Protein AF-A0A353J9D6-F1 (afdb_monomer_lite)

Sequence (244 aa):
MKTKKFKTIFINFIYIFGLVITGCSEDPGIVPIYDDKGRLQVQMDSEKCKTYQLEELIKRFKKRGFVNFRISYLQDVYLGIFVKENEIDSISINGETSFKNNSFVDEKSVVFISIHSKKGGYEYITNSVNGYLPIMYQPHELDGKDKIEAGNCLKQLGFVNISYYPIQDCWNDGSSNFNKTDSFQVNYTPDFREYSFFQIDSVIRINYHTVKGEYCTNGLNHEYIKNNNDNSFTCSTCGKTLYI

Secondary structure (DSSP, 8-state):
---------------------------TT----B-TT-PEE--S-HHHHTTS-HHHHHHHHHHTT--EEEEEEEE---TTSSPPTT-EEEEEETTBSS--TT-EE-TTPEEEEEEEESS-EEEEE---BTTEEE--S-TTTTTTSBHHHHHHHHHHHT---EEEEEEEEESSTTSTTTTBEEEEEETTBS---TT-EEETT--EEEEEEEETTTTTTSSS---EEEPTTSSEEEETTT-PEEE-

Foldseek 3Di:
DDDDDDDDDPDPPPPPPPPPPPPPDPPPDQAWDADPVRFTFQQAWLVVLQVDQPVVSVVNRVRRQAQKEKEWEDQDDDPPDPFDFRGWPFKDWQPHGGDHGRDTHHSLIYIYTYGYHNDGDMDIGWDDDVQKFFQQDQFCNQFFPQQVVSVVVLVVSQADAEDEAEDAPDPACPRSQANTWHTKDWLPHRDDDGRDMDGSDTHIYTYGYHHVLCPVVSPDDFDWDQDPPAQWTATPPRRDIDHD

Radius of gyration: 24.64 Å; chains: 1; bounding box: 85×50×64 Å

pLDDT: mean 83.48, std 18.28, range [30.17, 97.44]

Structure (mmCIF, N/CA/C/O backbone):
data_AF-A0A353J9D6-F1
#
_entry.id   AF-A0A353J9D6-F1
#
loop_
_atom_site.group_PDB
_atom_site.id
_atom_site.type_symbol
_atom_site.label_atom_id
_atom_site.label_alt_id
_atom_site.label_comp_id
_atom_site.label_asym_id
_atom_site.label_entity_id
_atom_site.label_seq_id
_atom_site.pdbx_PDB_ins_code
_atom_site.Cartn_x
_atom_site.Cartn_y
_atom_site.Cartn_z
_atom_site.occupancy
_atom_site.B_iso_or_equiv
_atom_site.auth_seq_id
_atom_site.auth_comp_id
_atom_site.auth_asym_id
_atom_site.auth_atom_id
_atom_site.pdbx_PDB_model_num
ATOM 1 N N . MET A 1 1 ? 60.249 0.436 14.104 1.00 44.69 1 MET A N 1
ATOM 2 C CA . MET A 1 1 ? 58.811 0.619 13.801 1.00 44.69 1 MET A CA 1
ATOM 3 C C . MET A 1 1 ? 57.997 -0.394 14.595 1.00 44.69 1 MET A C 1
ATOM 5 O O . MET A 1 1 ? 58.063 -1.576 14.295 1.00 44.69 1 MET A O 1
ATOM 9 N N . LYS A 1 2 ? 57.304 0.040 15.656 1.00 35.94 2 LYS A N 1
ATOM 10 C CA . LYS A 1 2 ? 56.411 -0.811 16.463 1.00 35.94 2 LYS A CA 1
ATOM 11 C C . LYS A 1 2 ? 54.995 -0.696 15.897 1.00 35.94 2 LYS A C 1
ATOM 13 O O . LYS A 1 2 ? 54.380 0.359 16.018 1.00 35.94 2 LYS A O 1
ATOM 18 N N . THR A 1 3 ? 54.485 -1.754 15.280 1.00 38.06 3 THR A N 1
ATOM 19 C CA . THR A 1 3 ? 53.091 -1.838 14.832 1.00 38.06 3 THR A CA 1
ATOM 20 C C . THR A 1 3 ? 52.189 -2.068 16.047 1.00 38.06 3 THR A C 1
ATOM 22 O O . THR A 1 3 ? 52.191 -3.131 16.666 1.00 38.06 3 THR A O 1
ATOM 25 N N . LYS A 1 4 ? 51.435 -1.035 16.442 1.00 37.38 4 LYS A N 1
ATOM 26 C CA . LYS A 1 4 ? 50.376 -1.163 17.449 1.00 37.38 4 LYS A CA 1
ATOM 27 C C . LYS A 1 4 ? 49.223 -1.954 16.827 1.00 37.38 4 LYS A C 1
ATOM 29 O O . LYS A 1 4 ? 48.560 -1.468 15.917 1.00 37.38 4 LYS A O 1
ATOM 34 N N . LYS A 1 5 ? 48.987 -3.173 17.318 1.00 38.72 5 LYS A N 1
ATOM 35 C CA . LYS A 1 5 ? 47.766 -3.937 17.033 1.00 38.72 5 LYS A CA 1
ATOM 36 C C . LYS A 1 5 ? 46.587 -3.226 17.707 1.00 38.72 5 LYS A C 1
ATOM 38 O O . LYS A 1 5 ? 46.510 -3.210 18.933 1.00 38.72 5 LYS A O 1
ATOM 43 N N . PHE A 1 6 ? 45.691 -2.636 16.920 1.00 35.97 6 PHE A N 1
ATOM 44 C CA . PHE A 1 6 ? 44.390 -2.183 17.408 1.00 35.97 6 PHE A CA 1
ATOM 45 C C . PHE A 1 6 ? 43.543 -3.421 17.729 1.00 35.97 6 PHE A C 1
ATOM 47 O O . PHE A 1 6 ? 43.171 -4.178 16.837 1.00 35.97 6 PHE A O 1
ATOM 54 N N . LYS A 1 7 ? 43.283 -3.661 19.017 1.00 35.44 7 LYS A N 1
ATOM 55 C CA . LYS A 1 7 ? 42.225 -4.575 19.453 1.00 35.44 7 LYS A CA 1
ATOM 56 C C . LYS A 1 7 ? 40.914 -3.796 19.407 1.00 35.44 7 LYS A C 1
ATOM 58 O O . LYS A 1 7 ? 40.697 -2.925 20.243 1.00 35.44 7 LYS A O 1
ATOM 63 N N . THR A 1 8 ? 40.064 -4.096 18.434 1.00 37.19 8 THR A N 1
ATOM 64 C CA . THR A 1 8 ? 38.676 -3.626 18.410 1.00 37.19 8 THR A CA 1
ATOM 65 C C . THR A 1 8 ? 37.927 -4.304 19.555 1.00 37.19 8 THR A C 1
ATOM 67 O O . THR A 1 8 ? 37.715 -5.514 19.536 1.00 37.19 8 THR A O 1
ATOM 70 N N . ILE A 1 9 ? 37.584 -3.536 20.588 1.00 39.03 9 ILE A N 1
ATOM 71 C CA . ILE A 1 9 ? 36.689 -3.967 21.663 1.00 39.03 9 ILE A CA 1
ATOM 72 C C . ILE A 1 9 ? 35.265 -3.799 21.128 1.00 39.03 9 ILE A C 1
ATOM 74 O O . ILE A 1 9 ? 34.814 -2.677 20.916 1.00 39.03 9 ILE A O 1
ATOM 78 N N . PHE A 1 10 ? 34.570 -4.910 20.884 1.00 30.95 10 PHE A N 1
ATOM 79 C CA . PHE A 1 10 ? 33.124 -4.904 20.668 1.00 30.95 10 PHE A CA 1
ATOM 80 C C . PHE A 1 10 ? 32.449 -4.548 21.998 1.00 30.95 10 PHE A C 1
ATOM 82 O O . PHE A 1 10 ? 32.373 -5.375 22.906 1.00 30.95 10 PHE A O 1
ATOM 89 N N . ILE A 1 11 ? 31.990 -3.305 22.135 1.00 35.97 11 ILE A N 1
ATOM 90 C CA . ILE A 1 11 ? 31.095 -2.911 23.224 1.00 35.97 11 ILE A CA 1
ATOM 91 C C . ILE A 1 11 ? 29.698 -3.385 22.822 1.00 35.97 11 ILE A C 1
ATOM 93 O O . ILE A 1 11 ? 29.050 -2.783 21.970 1.00 35.97 11 ILE A O 1
ATOM 97 N N . ASN A 1 12 ? 29.256 -4.497 23.412 1.00 30.17 12 ASN A N 1
ATOM 98 C CA . ASN A 1 12 ? 27.855 -4.903 23.386 1.00 30.17 12 ASN A CA 1
ATOM 99 C C . ASN A 1 12 ? 27.032 -3.817 24.091 1.00 30.17 12 ASN A C 1
ATOM 101 O O . ASN A 1 12 ? 27.037 -3.729 25.319 1.00 30.17 12 ASN A O 1
ATOM 105 N N . PHE A 1 13 ? 26.334 -2.985 23.320 1.00 32.72 13 PHE A N 1
ATOM 106 C CA . PHE A 1 13 ? 25.268 -2.142 23.848 1.00 32.72 13 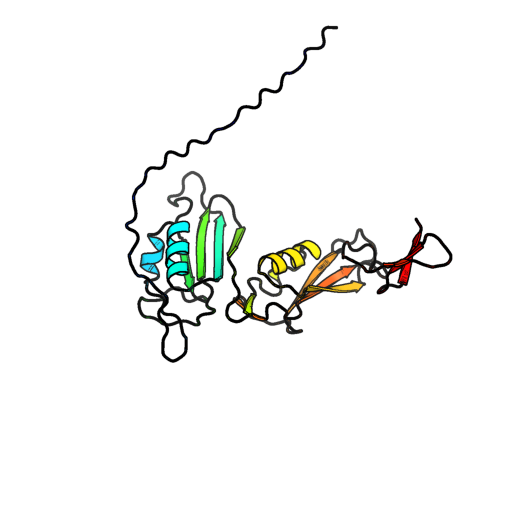PHE A CA 1
ATOM 107 C C . PHE A 1 13 ? 24.079 -3.044 24.187 1.00 32.72 13 PHE A C 1
ATOM 109 O O . PHE A 1 13 ? 23.206 -3.301 23.362 1.00 32.72 13 PHE A O 1
ATOM 116 N N . ILE A 1 14 ? 24.063 -3.551 25.418 1.00 35.75 14 ILE A N 1
ATOM 117 C CA . ILE A 1 14 ? 22.851 -4.091 26.026 1.00 35.75 14 ILE A CA 1
ATOM 118 C C . ILE A 1 14 ? 21.970 -2.878 26.338 1.00 35.75 14 ILE A C 1
ATOM 120 O O . ILE A 1 14 ? 22.145 -2.215 27.360 1.00 35.75 14 ILE A O 1
ATOM 124 N N . TYR A 1 15 ? 21.044 -2.558 25.436 1.00 33.47 15 TYR A N 1
ATOM 125 C CA . TYR A 1 15 ? 19.931 -1.671 25.758 1.00 33.47 15 TYR A CA 1
ATOM 126 C C . TYR A 1 15 ? 18.998 -2.422 26.709 1.00 33.47 15 TYR A C 1
ATOM 128 O O . TYR A 1 15 ? 18.112 -3.164 26.292 1.00 33.47 15 TYR A O 1
ATOM 136 N N . ILE A 1 16 ? 19.220 -2.245 28.011 1.00 37.81 16 ILE A N 1
ATOM 137 C CA . ILE A 1 16 ? 18.225 -2.568 29.031 1.00 37.81 16 ILE A CA 1
ATOM 138 C C . ILE A 1 16 ? 17.155 -1.481 28.924 1.00 37.81 16 ILE A C 1
ATOM 140 O O . ILE A 1 16 ? 17.257 -0.428 29.551 1.00 37.81 16 ILE A O 1
ATOM 144 N N . PHE A 1 17 ? 16.147 -1.709 28.083 1.00 37.41 17 PHE A N 1
ATOM 145 C CA . PHE A 1 17 ? 14.917 -0.936 28.169 1.00 37.41 17 PHE A CA 1
ATOM 146 C C . PHE A 1 17 ? 14.220 -1.371 29.458 1.00 37.41 17 PHE A C 1
ATOM 148 O O . PHE A 1 17 ? 13.725 -2.492 29.572 1.00 37.41 17 PHE A O 1
ATOM 155 N N . GLY A 1 18 ? 14.268 -0.496 30.462 1.00 33.50 18 GLY A N 1
ATOM 156 C CA . GLY A 1 18 ? 13.496 -0.636 31.685 1.00 33.50 18 GLY A CA 1
ATOM 157 C C . GLY A 1 18 ? 12.017 -0.676 31.330 1.00 33.50 18 GLY A C 1
ATOM 158 O O . GLY A 1 18 ? 11.411 0.347 31.026 1.00 33.50 18 GLY A O 1
ATOM 159 N N . LEU A 1 19 ? 11.458 -1.881 31.345 1.00 36.16 19 LEU A N 1
ATOM 160 C CA . LEU A 1 19 ? 10.034 -2.147 31.229 1.00 36.16 19 LEU A CA 1
ATOM 161 C C . LEU A 1 19 ? 9.366 -1.626 32.507 1.00 36.16 19 LEU A C 1
ATOM 163 O O . LEU A 1 19 ? 9.288 -2.322 33.517 1.00 36.16 19 LEU A O 1
ATOM 167 N N . VAL A 1 20 ? 8.896 -0.378 32.480 1.00 37.62 20 VAL A N 1
ATOM 168 C CA . VAL A 1 20 ? 7.827 0.040 33.388 1.00 37.62 20 VAL A CA 1
ATOM 169 C C . VAL A 1 20 ? 6.567 -0.619 32.851 1.00 37.62 20 VAL A C 1
ATOM 171 O O . VAL A 1 20 ? 5.967 -0.176 31.876 1.00 37.62 20 VAL A O 1
ATOM 174 N N . ILE A 1 21 ? 6.229 -1.754 33.453 1.00 43.97 21 ILE A N 1
ATOM 175 C CA . ILE A 1 21 ? 5.034 -2.528 33.150 1.00 43.97 21 ILE A CA 1
ATOM 176 C C . ILE A 1 21 ? 3.843 -1.762 33.735 1.00 43.97 21 ILE A C 1
ATOM 178 O O . ILE A 1 21 ? 3.420 -2.016 34.860 1.00 43.97 21 ILE A O 1
ATOM 182 N N . THR A 1 22 ? 3.282 -0.804 32.999 1.00 43.50 22 THR A N 1
ATOM 183 C CA . THR A 1 22 ? 1.876 -0.448 33.207 1.00 43.50 22 THR A CA 1
ATOM 184 C C . THR A 1 22 ? 1.061 -1.510 32.489 1.00 43.50 22 THR A C 1
ATOM 186 O O . THR A 1 22 ? 0.811 -1.442 31.288 1.00 43.50 22 THR A O 1
ATOM 189 N N . GLY A 1 23 ? 0.715 -2.563 33.232 1.00 36.97 23 GLY A N 1
ATOM 190 C CA . GLY A 1 23 ? -0.196 -3.597 32.767 1.00 36.97 23 GLY A CA 1
ATOM 191 C C . GLY A 1 23 ? -1.519 -2.966 32.346 1.00 36.97 23 GLY A C 1
ATOM 192 O O . GLY A 1 23 ? -2.374 -2.692 33.184 1.00 36.97 23 GLY A O 1
ATOM 193 N N . CYS A 1 24 ? -1.693 -2.740 31.045 1.00 42.59 24 CYS A N 1
ATOM 194 C CA . CYS A 1 24 ? -3.015 -2.578 30.471 1.00 42.59 24 CYS A CA 1
ATOM 195 C C . CYS A 1 24 ? -3.694 -3.935 30.610 1.00 42.59 24 CYS A C 1
ATOM 197 O O . CYS A 1 24 ? -3.251 -4.909 29.996 1.00 42.59 24 CYS A O 1
ATOM 199 N N . SER A 1 25 ? -4.720 -4.003 31.462 1.00 42.78 25 SER A N 1
ATOM 200 C CA . SER A 1 25 ? -5.596 -5.164 31.584 1.00 42.78 25 SER A CA 1
ATOM 201 C C . SER A 1 25 ? -5.922 -5.674 30.186 1.00 42.78 25 SER A C 1
ATOM 203 O O . SER A 1 25 ? -6.440 -4.917 29.356 1.00 42.78 25 SER A O 1
ATOM 205 N N . GLU A 1 26 ? -5.583 -6.927 29.893 1.00 48.81 26 GLU A N 1
ATOM 206 C CA . GLU A 1 26 ? -6.056 -7.539 28.665 1.00 48.81 26 GLU A CA 1
ATOM 207 C C . GLU A 1 26 ? -7.578 -7.570 28.745 1.00 48.81 26 GLU A C 1
ATOM 209 O O . GLU A 1 26 ? -8.131 -8.306 29.552 1.00 48.81 26 GLU A O 1
ATOM 214 N N . ASP A 1 27 ? -8.231 -6.714 27.955 1.00 54.69 27 ASP A N 1
ATOM 215 C CA . ASP A 1 27 ? -9.684 -6.694 27.790 1.00 54.69 27 ASP A CA 1
ATOM 216 C C . ASP A 1 27 ? -10.116 -8.118 27.388 1.00 54.69 27 ASP A C 1
ATOM 218 O O . ASP A 1 27 ? -9.788 -8.554 26.269 1.00 54.69 27 ASP A O 1
ATOM 222 N N . PRO A 1 28 ? -10.752 -8.894 28.284 1.00 48.28 28 PRO A N 1
ATOM 223 C CA . PRO A 1 28 ? -11.135 -10.258 27.974 1.00 48.28 28 PRO A CA 1
ATOM 224 C C . PRO A 1 28 ? -12.290 -10.215 26.967 1.00 48.28 28 PRO A C 1
ATOM 226 O O . PRO A 1 28 ? -13.292 -9.546 27.197 1.00 48.28 28 PRO A O 1
ATOM 229 N N . GLY A 1 29 ? -12.169 -10.946 25.857 1.00 61.47 29 GLY A N 1
ATOM 230 C CA . GLY A 1 29 ? -13.323 -11.293 25.016 1.00 61.47 29 GLY A CA 1
ATOM 231 C C . GLY A 1 29 ? -13.675 -10.354 23.859 1.00 61.47 29 GLY A C 1
ATOM 232 O O . GLY A 1 29 ? -14.734 -10.533 23.265 1.00 61.47 29 GLY A O 1
ATOM 233 N N . ILE A 1 30 ? -12.822 -9.394 23.486 1.00 78.75 30 ILE A N 1
ATOM 234 C CA . ILE A 1 30 ? -13.065 -8.612 22.261 1.00 78.75 30 ILE A CA 1
ATOM 235 C C . ILE A 1 30 ? -12.796 -9.487 21.037 1.00 78.75 30 ILE A C 1
ATOM 237 O O . ILE A 1 30 ? -11.652 -9.873 20.788 1.00 78.75 30 ILE A O 1
ATOM 241 N N . VAL A 1 31 ? -13.859 -9.761 20.285 1.00 87.69 31 VAL A N 1
ATOM 242 C CA . VAL A 1 31 ? -13.854 -10.505 19.023 1.00 87.69 31 VAL A CA 1
ATOM 243 C C . VAL A 1 31 ? -14.407 -9.631 17.891 1.00 87.69 31 VAL A C 1
ATOM 245 O O . VAL A 1 31 ? -15.100 -8.643 18.157 1.00 87.69 31 VAL A O 1
ATOM 248 N N . PRO A 1 32 ? -14.121 -9.959 16.621 1.00 94.44 32 PRO A N 1
ATOM 249 C CA . PRO A 1 32 ? -14.789 -9.328 15.489 1.00 94.44 32 PRO A CA 1
ATOM 250 C C . PRO A 1 32 ? -16.311 -9.523 15.572 1.00 94.44 32 PRO A C 1
ATOM 252 O O . PRO A 1 32 ? -16.786 -10.622 15.861 1.00 94.44 32 PRO A O 1
ATOM 255 N N . ILE A 1 33 ? -17.070 -8.457 15.317 1.00 95.06 33 ILE A N 1
ATOM 256 C CA . ILE A 1 33 ? -18.536 -8.480 15.246 1.00 95.06 33 ILE A CA 1
ATOM 257 C C . ILE A 1 33 ? -18.923 -8.057 13.835 1.00 95.06 33 ILE A C 1
ATOM 259 O O . ILE A 1 33 ? -18.459 -7.019 13.360 1.00 95.06 33 ILE A O 1
ATOM 263 N N . TYR A 1 34 ? -19.776 -8.853 13.196 1.00 95.88 34 TYR A N 1
ATOM 264 C CA . TYR A 1 34 ? -20.257 -8.617 11.840 1.00 95.88 34 TYR A CA 1
ATOM 265 C C . TYR A 1 34 ? -21.768 -8.404 11.832 1.00 95.88 34 TYR A C 1
ATOM 267 O O . TYR A 1 34 ? -22.479 -8.992 12.649 1.00 95.88 34 TYR A O 1
ATOM 275 N N . ASP A 1 35 ? -22.256 -7.570 10.916 1.00 96.12 35 ASP A N 1
ATOM 276 C CA . ASP A 1 35 ? -23.687 -7.509 10.618 1.00 96.12 35 ASP A CA 1
ATOM 277 C C . ASP A 1 35 ? -24.121 -8.604 9.626 1.00 96.12 35 ASP A C 1
ATOM 279 O O . ASP A 1 35 ? -23.325 -9.426 9.166 1.00 96.12 35 ASP A O 1
ATOM 283 N N . ASP A 1 36 ? -25.408 -8.606 9.283 1.00 96.31 36 ASP A N 1
ATOM 284 C CA . ASP A 1 36 ? -26.026 -9.523 8.320 1.00 96.31 36 ASP A CA 1
ATOM 285 C C . ASP A 1 36 ? -25.456 -9.408 6.894 1.00 96.31 36 ASP A C 1
ATOM 287 O O . ASP A 1 36 ? -25.645 -10.308 6.077 1.00 96.31 36 ASP A O 1
ATOM 291 N N . LYS A 1 37 ? -24.735 -8.322 6.595 1.00 95.56 37 LYS A N 1
ATOM 292 C CA . LYS A 1 37 ? -24.080 -8.055 5.309 1.00 95.56 37 LYS A CA 1
ATOM 293 C C . LYS A 1 37 ? -22.582 -8.362 5.337 1.00 95.56 37 LYS A C 1
ATOM 295 O O . LYS A 1 37 ? -21.900 -8.073 4.357 1.00 95.56 37 LYS A O 1
ATOM 300 N N . GLY A 1 38 ? -22.064 -8.913 6.437 1.00 94.19 38 GLY A N 1
ATOM 301 C CA . GLY A 1 38 ? -20.638 -9.196 6.604 1.00 94.19 38 GLY A CA 1
ATOM 302 C C . GLY A 1 38 ? -19.778 -7.947 6.814 1.00 94.19 38 GLY A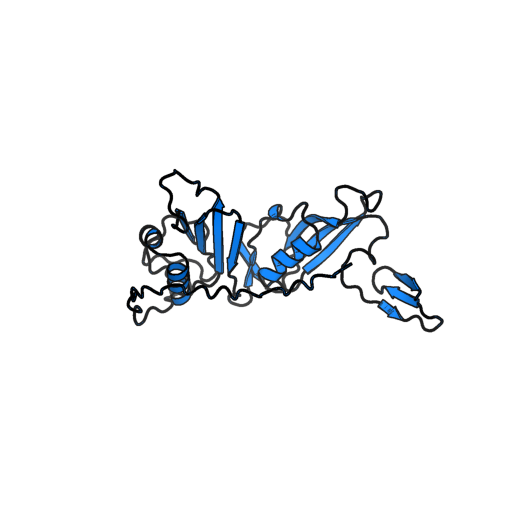 C 1
ATOM 303 O O . GLY A 1 38 ? -18.561 -8.010 6.670 1.00 94.19 38 GLY A O 1
ATOM 304 N N . ARG A 1 39 ? -20.375 -6.798 7.155 1.00 95.50 39 ARG A N 1
ATOM 305 C CA . ARG A 1 39 ? -19.627 -5.582 7.495 1.00 95.50 39 ARG A CA 1
ATOM 306 C C . ARG A 1 39 ? -19.104 -5.678 8.916 1.00 95.50 39 ARG A C 1
ATOM 308 O O . ARG A 1 39 ? -19.807 -6.143 9.809 1.00 95.50 39 ARG A O 1
ATOM 315 N N . LEU A 1 40 ? -17.891 -5.191 9.130 1.00 95.88 40 LEU A N 1
ATOM 316 C CA . LEU A 1 40 ? -17.200 -5.251 10.404 1.00 95.88 40 LEU A CA 1
ATOM 317 C C . LEU A 1 40 ? -17.569 -4.066 11.302 1.00 95.88 40 LEU A C 1
ATOM 319 O O . LEU A 1 40 ? -17.562 -2.912 10.874 1.00 95.88 40 LEU A O 1
ATOM 323 N N . GLN A 1 41 ? -17.863 -4.343 12.569 1.00 95.94 41 GLN A N 1
ATOM 324 C CA . GLN A 1 41 ? -18.144 -3.314 13.562 1.00 95.94 41 GLN A CA 1
ATOM 325 C C . GLN A 1 41 ? -16.848 -2.687 14.103 1.00 95.94 41 GLN A C 1
ATOM 327 O O . GLN A 1 41 ? -15.955 -3.393 14.573 1.00 95.94 41 GLN A O 1
ATOM 332 N N . VAL A 1 42 ? -16.766 -1.352 14.126 1.00 93.31 42 VAL A N 1
ATOM 333 C CA . VAL A 1 42 ? -15.545 -0.621 14.528 1.00 93.31 42 VAL A CA 1
ATOM 334 C C . VAL A 1 42 ? -15.224 -0.757 16.028 1.00 93.31 42 VAL A C 1
ATOM 336 O O . VAL A 1 42 ? -14.060 -0.763 16.423 1.00 93.31 42 VAL A O 1
ATOM 339 N N . GLN A 1 43 ? -16.241 -0.927 16.883 1.00 93.50 43 GLN A N 1
ATOM 340 C CA . GLN A 1 43 ? -16.105 -1.193 18.330 1.00 93.50 43 GLN A CA 1
ATOM 341 C C . GLN A 1 43 ? -15.206 -0.196 19.110 1.00 93.50 43 GLN A C 1
ATOM 343 O O . GLN A 1 43 ? -14.621 -0.549 20.144 1.00 93.50 43 GLN A O 1
ATOM 348 N N . MET A 1 44 ? -15.038 1.030 18.597 1.00 92.62 44 MET A N 1
ATOM 349 C CA . MET A 1 44 ? -14.386 2.167 19.255 1.00 92.62 44 MET A CA 1
ATOM 350 C C . MET A 1 44 ? -14.718 3.481 18.534 1.00 92.62 44 MET A C 1
ATOM 352 O O . MET A 1 44 ? -15.053 3.477 17.353 1.00 92.62 44 MET A O 1
ATOM 356 N N . ASP A 1 45 ? -14.613 4.600 19.247 1.00 94.69 45 ASP A N 1
ATOM 357 C CA . ASP A 1 45 ? -14.736 5.943 18.672 1.00 94.69 45 ASP A CA 1
ATOM 358 C C . ASP A 1 45 ? -13.368 6.475 18.226 1.00 94.69 45 ASP A C 1
ATOM 360 O O . ASP A 1 45 ? -12.359 6.232 18.900 1.00 94.69 45 ASP A O 1
ATOM 364 N N . SER A 1 46 ? -13.333 7.256 17.142 1.00 95.75 46 SER A N 1
ATOM 365 C CA . SER A 1 46 ? -12.088 7.835 16.616 1.00 95.75 46 SER A CA 1
ATOM 366 C C . SER A 1 46 ? -11.348 8.710 17.635 1.00 95.75 46 SER A C 1
ATOM 368 O O . SER A 1 46 ? -10.132 8.604 17.771 1.00 95.75 46 SER A O 1
ATOM 370 N N . GLU A 1 47 ? -12.061 9.488 18.453 1.00 94.25 47 GLU A N 1
ATOM 371 C CA . GLU A 1 47 ? -11.442 10.313 19.505 1.00 94.25 47 GLU A CA 1
ATOM 372 C C . GLU A 1 47 ? -10.773 9.483 20.608 1.00 94.25 47 GLU A C 1
ATOM 374 O O . GLU A 1 47 ? -9.722 9.857 21.124 1.00 94.25 47 GLU A O 1
ATOM 379 N N . LYS A 1 48 ? -11.322 8.306 20.939 1.00 93.50 48 LYS A N 1
ATOM 380 C CA . LYS A 1 48 ? -10.695 7.405 21.917 1.00 93.50 48 LYS A CA 1
ATOM 381 C C . LYS A 1 48 ? -9.383 6.833 21.380 1.00 93.50 48 LYS A C 1
ATOM 383 O O . LYS A 1 48 ? -8.459 6.601 22.158 1.00 93.50 48 LYS A O 1
ATOM 388 N N . CYS A 1 49 ? -9.283 6.639 20.064 1.00 94.25 49 CYS A N 1
ATOM 389 C CA . CYS A 1 49 ? -8.096 6.086 19.415 1.00 94.25 49 CYS A CA 1
ATOM 390 C C . CYS A 1 49 ? -6.843 6.929 19.678 1.00 94.25 49 CYS A C 1
ATOM 392 O O . CYS A 1 49 ? -5.776 6.368 19.905 1.00 94.25 49 CYS A O 1
ATOM 394 N N . LYS A 1 50 ? -6.995 8.260 19.722 1.00 92.50 50 LYS A N 1
ATOM 395 C CA . LYS A 1 50 ? -5.897 9.215 19.944 1.00 92.50 50 LYS A CA 1
ATOM 396 C C . LYS A 1 50 ? -5.249 9.108 21.328 1.00 92.50 50 LYS A C 1
ATOM 398 O O . LYS A 1 50 ? -4.137 9.574 21.529 1.00 92.50 50 LYS A O 1
ATOM 403 N N . THR A 1 51 ? -5.929 8.482 22.289 1.00 92.62 51 THR A N 1
ATOM 404 C CA . THR A 1 51 ? -5.401 8.290 23.651 1.00 92.62 51 THR A CA 1
ATOM 405 C C . THR A 1 51 ? -4.468 7.085 23.787 1.00 92.62 51 THR A C 1
ATOM 407 O O . THR A 1 51 ? -3.822 6.930 24.823 1.00 92.62 51 THR A O 1
ATOM 410 N N . TYR A 1 52 ? -4.406 6.220 22.770 1.00 92.44 52 TYR A N 1
ATOM 411 C CA . TYR A 1 52 ? -3.602 5.002 22.792 1.00 92.44 52 TYR A CA 1
ATOM 412 C C . TYR A 1 52 ? -2.219 5.216 22.185 1.00 92.44 52 TYR A C 1
ATOM 414 O O . TYR A 1 52 ? -2.022 6.052 21.308 1.00 92.44 52 TYR A O 1
ATOM 422 N N . GLN A 1 53 ? -1.274 4.378 22.604 1.00 93.19 53 GLN A N 1
ATOM 423 C CA . GLN A 1 53 ? -0.013 4.203 21.887 1.00 93.19 53 GLN A CA 1
ATOM 424 C C . GLN A 1 53 ? -0.245 3.396 20.604 1.00 93.19 53 GLN A C 1
ATOM 426 O O . GLN A 1 53 ? -1.108 2.514 20.578 1.00 93.19 53 GLN A O 1
ATOM 431 N N . LEU A 1 54 ? 0.551 3.649 19.561 1.00 94.50 54 LEU A N 1
ATOM 432 C CA . LEU A 1 54 ? 0.389 3.020 18.242 1.00 94.50 54 LEU A CA 1
ATOM 433 C C . LEU A 1 54 ? 0.298 1.488 18.307 1.00 94.50 54 LEU A C 1
ATOM 435 O O . LEU A 1 54 ? -0.629 0.898 17.752 1.00 94.50 54 LEU A O 1
ATOM 439 N N . GLU A 1 55 ? 1.226 0.834 19.007 1.00 94.38 55 GLU A N 1
ATOM 440 C CA . GLU A 1 55 ? 1.248 -0.632 19.111 1.00 94.38 55 GLU A CA 1
ATOM 441 C C . GLU A 1 55 ? -0.017 -1.183 19.783 1.00 94.38 55 GLU A C 1
ATOM 443 O O . GLU A 1 55 ? -0.596 -2.180 19.337 1.00 94.38 55 GLU A O 1
ATOM 448 N N . GLU A 1 56 ? -0.485 -0.513 20.840 1.00 94.38 56 GLU A N 1
ATOM 449 C CA . GLU A 1 56 ? -1.715 -0.884 21.534 1.00 94.38 56 GLU A CA 1
ATOM 450 C C . GLU A 1 56 ? -2.933 -0.694 20.625 1.00 94.38 56 GLU A C 1
ATOM 452 O O . GLU A 1 56 ? -3.799 -1.571 20.554 1.00 94.38 56 GLU A O 1
ATOM 457 N N . LEU A 1 57 ? -2.982 0.419 19.891 1.00 95.69 57 LEU A N 1
ATOM 458 C CA . LEU A 1 57 ? -4.047 0.731 18.947 1.00 95.69 57 LEU A CA 1
ATOM 459 C C . LEU A 1 57 ? -4.136 -0.332 17.847 1.00 95.69 57 LEU A C 1
ATOM 461 O O . LEU A 1 57 ? -5.207 -0.902 17.627 1.00 95.69 57 LEU A O 1
ATOM 465 N N . ILE A 1 58 ? -3.004 -0.687 17.232 1.00 96.31 58 ILE A N 1
ATOM 466 C CA . ILE A 1 58 ? -2.923 -1.758 16.229 1.00 96.31 58 ILE A CA 1
ATOM 467 C C . ILE A 1 58 ? -3.383 -3.090 16.832 1.00 96.31 58 ILE A C 1
ATOM 469 O O . ILE A 1 58 ? -4.199 -3.786 16.224 1.00 96.31 58 ILE A O 1
ATOM 473 N N . LYS A 1 59 ? -2.927 -3.452 18.043 1.00 94.88 59 LYS A N 1
ATOM 474 C CA . LYS A 1 59 ? -3.373 -4.679 18.734 1.00 94.88 59 LYS A CA 1
ATOM 475 C C . LYS A 1 59 ? -4.893 -4.675 18.938 1.00 94.88 59 LYS A C 1
ATOM 477 O O . LYS A 1 59 ? -5.541 -5.701 18.725 1.00 94.88 59 LYS A O 1
ATOM 482 N N . ARG A 1 60 ? -5.483 -3.539 19.323 1.00 94.69 60 ARG A N 1
ATOM 483 C CA . ARG A 1 60 ? -6.934 -3.383 19.536 1.00 94.69 60 ARG A CA 1
ATOM 484 C C . ARG A 1 60 ? -7.735 -3.505 18.240 1.00 94.69 60 ARG A C 1
ATOM 486 O O . ARG A 1 60 ? -8.780 -4.157 18.270 1.00 94.69 60 ARG A O 1
ATOM 493 N N . PHE A 1 61 ? -7.262 -2.928 17.138 1.00 95.94 61 PHE A N 1
ATOM 494 C CA . PHE A 1 61 ? -7.887 -3.061 15.818 1.00 95.94 61 PHE A CA 1
ATOM 495 C C . PHE A 1 61 ? -7.781 -4.490 15.271 1.00 95.94 61 PHE A C 1
ATOM 497 O O . PHE A 1 61 ? -8.789 -5.051 14.845 1.00 95.94 61 PHE A O 1
ATOM 504 N N . LYS A 1 62 ? -6.609 -5.131 15.387 1.00 95.31 62 LYS A N 1
ATOM 505 C CA . LYS A 1 62 ? -6.414 -6.536 14.983 1.00 95.31 62 LYS A CA 1
ATOM 506 C C . LYS A 1 62 ? -7.345 -7.494 15.724 1.00 95.31 62 LYS A C 1
ATOM 508 O O . LYS A 1 62 ? -7.981 -8.331 15.095 1.00 95.31 62 LYS A O 1
ATOM 513 N N . LYS A 1 63 ? -7.508 -7.328 17.044 1.00 93.75 63 LYS A N 1
ATOM 514 C CA . LYS A 1 63 ? -8.480 -8.110 17.840 1.00 93.75 63 LYS A CA 1
ATOM 515 C C . LYS A 1 63 ? -9.932 -7.944 17.365 1.00 93.75 63 LYS A C 1
ATOM 517 O O . LYS A 1 63 ? -10.747 -8.829 17.588 1.00 93.75 63 LYS A O 1
ATOM 522 N N . ARG A 1 64 ? -10.250 -6.823 16.712 1.00 94.31 64 ARG A N 1
ATOM 523 C CA . ARG A 1 64 ? -11.576 -6.515 16.161 1.00 94.31 64 ARG A CA 1
ATOM 524 C C . ARG A 1 64 ? -11.727 -6.911 14.695 1.00 94.31 64 ARG A C 1
ATOM 526 O O . ARG A 1 64 ? -12.772 -6.630 14.141 1.00 94.31 64 ARG A O 1
ATOM 533 N N . GLY A 1 65 ? -10.736 -7.556 14.078 1.00 94.75 65 GLY A N 1
ATOM 534 C CA . GLY A 1 65 ? -10.833 -8.079 12.710 1.00 94.75 65 GLY A CA 1
ATOM 535 C C . GLY A 1 65 ? -10.241 -7.178 11.628 1.00 94.75 65 GLY A C 1
ATOM 536 O O . GLY A 1 65 ? -10.205 -7.576 10.469 1.00 94.75 65 GLY A O 1
ATOM 537 N N . PHE A 1 66 ? -9.721 -6.000 11.980 1.00 96.00 66 PHE A N 1
ATOM 538 C CA . PHE A 1 66 ? -9.017 -5.149 11.022 1.00 96.00 66 PHE A CA 1
ATOM 539 C C . PHE A 1 66 ? -7.602 -5.673 10.796 1.00 96.00 66 PHE A C 1
ATOM 541 O O . PHE A 1 66 ? -6.834 -5.847 11.744 1.00 96.00 66 PHE A O 1
ATOM 548 N N . VAL A 1 67 ? -7.243 -5.908 9.537 1.00 95.94 67 VAL A N 1
ATOM 549 C CA . VAL A 1 67 ? -5.971 -6.561 9.187 1.00 95.94 67 VAL A CA 1
ATOM 550 C C . VAL A 1 67 ? -5.089 -5.758 8.232 1.00 95.94 67 VAL A C 1
ATOM 552 O O . VAL A 1 67 ? -3.954 -6.171 7.986 1.00 95.94 67 VAL A O 1
ATOM 555 N N . ASN A 1 68 ? -5.587 -4.619 7.738 1.00 96.38 68 ASN A N 1
ATOM 556 C CA . ASN A 1 68 ? -4.903 -3.737 6.797 1.00 96.38 68 ASN A CA 1
ATOM 557 C C . ASN A 1 68 ? -4.720 -2.335 7.395 1.00 96.38 68 ASN A C 1
ATOM 559 O O . ASN A 1 68 ? -5.697 -1.698 7.793 1.00 96.38 68 ASN A O 1
ATOM 563 N N . PHE A 1 69 ? -3.477 -1.855 7.440 1.00 96.81 69 PHE A N 1
ATOM 564 C CA . PHE A 1 69 ? -3.094 -0.585 8.052 1.00 96.81 69 PHE A CA 1
ATOM 565 C C . PHE A 1 69 ? -2.113 0.185 7.166 1.00 96.81 69 PHE A C 1
ATOM 567 O O . PHE A 1 69 ? -1.169 -0.404 6.632 1.00 96.81 69 PHE A O 1
ATOM 574 N N . ARG A 1 70 ? -2.304 1.504 7.082 1.00 94.88 70 ARG A N 1
ATOM 575 C CA . ARG A 1 70 ? -1.309 2.469 6.596 1.00 94.88 70 ARG A CA 1
ATOM 576 C C . ARG A 1 70 ? -0.929 3.381 7.756 1.00 94.88 70 ARG A C 1
ATOM 578 O O . ARG A 1 70 ? -1.789 4.069 8.300 1.00 94.88 70 ARG A O 1
ATOM 585 N N . ILE A 1 71 ? 0.344 3.379 8.125 1.00 96.06 71 ILE A N 1
ATOM 586 C CA . ILE A 1 71 ? 0.890 4.217 9.193 1.00 96.06 71 ILE A CA 1
ATOM 587 C C . ILE A 1 71 ? 1.737 5.304 8.539 1.00 96.06 71 ILE A C 1
ATOM 589 O O . ILE A 1 71 ? 2.709 4.998 7.853 1.00 96.06 71 ILE A O 1
ATOM 593 N N . SER A 1 72 ? 1.359 6.561 8.738 1.00 94.81 72 SER A N 1
ATOM 594 C CA . SER A 1 72 ? 2.046 7.743 8.225 1.00 94.81 72 SER A CA 1
ATOM 595 C C . SER A 1 72 ? 2.847 8.391 9.348 1.00 94.81 72 SER A C 1
ATOM 597 O O . SER A 1 72 ? 2.286 8.801 10.362 1.00 94.81 72 SER A O 1
ATOM 599 N N . TYR A 1 73 ? 4.156 8.510 9.165 1.00 94.50 73 TYR A N 1
ATOM 600 C CA . TYR A 1 73 ? 5.038 9.176 10.116 1.00 94.50 73 TYR A CA 1
ATOM 601 C C . TYR A 1 73 ? 5.201 10.641 9.694 1.00 94.50 73 TYR A C 1
ATOM 603 O O . TYR A 1 73 ? 5.847 10.937 8.687 1.00 94.50 73 TYR A O 1
ATOM 611 N N . LEU A 1 74 ? 4.584 11.558 10.438 1.00 91.81 74 LEU A N 1
ATOM 612 C CA . LEU A 1 74 ? 4.640 12.999 10.201 1.00 91.81 74 LEU A CA 1
ATOM 613 C C . LEU A 1 74 ? 5.972 13.539 10.726 1.00 91.81 74 LEU A C 1
ATOM 615 O O . LEU A 1 74 ? 6.262 13.417 11.911 1.00 91.81 74 LEU A O 1
ATOM 619 N N . GLN A 1 75 ? 6.808 14.109 9.854 1.00 90.06 75 GLN A N 1
ATOM 620 C CA . GLN A 1 75 ? 8.125 14.627 10.241 1.00 90.06 75 GLN A CA 1
ATOM 621 C C . GLN A 1 75 ? 8.038 16.043 10.835 1.00 90.06 75 GLN A C 1
ATOM 623 O O . GLN A 1 75 ? 8.470 17.023 10.225 1.00 90.06 75 GLN A O 1
ATOM 628 N N . ASP A 1 76 ? 7.462 16.152 12.025 1.00 84.38 76 ASP A N 1
ATOM 629 C CA . ASP A 1 76 ? 7.140 17.429 12.673 1.00 84.38 76 ASP A CA 1
ATOM 630 C C . ASP A 1 76 ? 7.597 17.530 14.135 1.00 84.38 76 ASP A C 1
ATOM 632 O O . ASP A 1 76 ? 7.490 18.590 14.759 1.00 84.38 76 ASP A O 1
ATOM 636 N N . 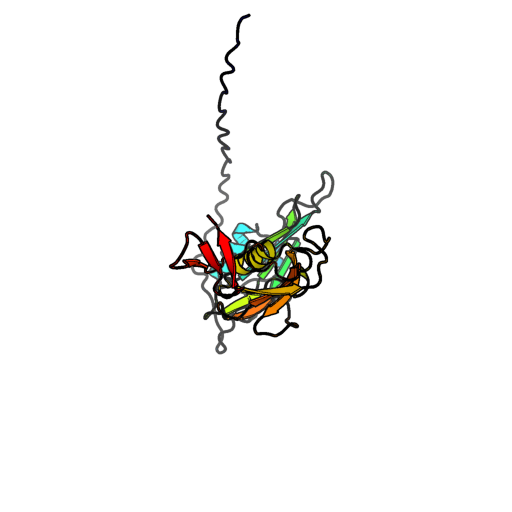VAL A 1 77 ? 8.196 16.465 14.668 1.00 79.50 77 VAL A N 1
ATOM 637 C CA . VAL A 1 77 ? 8.787 16.476 16.006 1.00 79.50 77 VAL A CA 1
ATOM 638 C C . VAL A 1 77 ? 10.160 17.144 15.945 1.00 79.50 77 VAL A C 1
ATOM 640 O O . VAL A 1 77 ? 11.197 16.496 15.773 1.00 79.50 77 VAL A O 1
ATOM 643 N N . TYR A 1 78 ? 10.165 18.466 16.114 1.00 75.62 78 TYR A N 1
ATOM 644 C CA . TYR A 1 78 ? 11.371 19.271 16.310 1.00 75.62 78 TYR A CA 1
ATOM 645 C C . TYR A 1 78 ? 11.592 19.578 17.796 1.00 75.62 78 TYR A C 1
ATOM 647 O O . TYR A 1 78 ? 10.651 19.753 18.570 1.00 75.62 78 TYR A O 1
ATOM 655 N N . LEU A 1 79 ? 12.859 19.689 18.203 1.00 55.44 79 LEU A N 1
ATOM 656 C CA . LEU A 1 79 ? 13.237 20.123 19.551 1.00 55.44 79 LEU A CA 1
ATOM 657 C C . LEU A 1 79 ? 12.667 21.530 19.830 1.00 55.44 79 LEU A C 1
ATOM 659 O O . LEU A 1 79 ? 13.156 22.507 19.270 1.00 55.44 79 LEU A O 1
ATOM 663 N N . GLY A 1 80 ? 11.650 21.629 20.696 1.00 50.69 80 GLY A N 1
ATOM 664 C CA . GLY A 1 80 ? 11.081 22.900 21.178 1.00 50.69 80 GLY A CA 1
ATOM 665 C C . GLY A 1 80 ? 9.598 23.154 20.868 1.00 50.69 80 GLY A C 1
ATOM 666 O O . GLY A 1 80 ? 9.060 24.144 21.357 1.00 50.69 80 GLY A O 1
ATOM 667 N N . ILE A 1 81 ? 8.924 22.282 20.106 1.00 60.66 81 ILE A N 1
ATOM 668 C CA . ILE A 1 81 ? 7.476 22.367 19.820 1.00 60.66 81 ILE A CA 1
ATOM 669 C C . ILE A 1 81 ? 6.714 21.391 20.741 1.00 60.66 81 ILE A C 1
ATOM 671 O O . ILE A 1 81 ? 7.235 20.334 21.082 1.00 60.66 81 ILE A O 1
ATOM 675 N N . PHE A 1 82 ? 5.486 21.726 21.159 1.00 67.75 82 PHE A N 1
ATOM 676 C CA . PHE A 1 82 ? 4.655 20.955 22.112 1.00 67.75 82 PHE A CA 1
ATOM 677 C C . PHE A 1 82 ? 4.138 19.584 21.611 1.00 67.75 82 PHE A C 1
ATOM 679 O O . PHE A 1 82 ? 3.251 19.010 22.239 1.00 67.75 82 PHE A O 1
ATOM 686 N N . VAL A 1 83 ? 4.665 19.051 20.508 1.00 73.12 83 VAL A N 1
ATOM 687 C CA . VAL A 1 83 ? 4.219 17.785 19.908 1.00 73.12 83 VAL A CA 1
ATOM 688 C C . VAL A 1 83 ? 5.036 16.624 20.472 1.00 73.12 83 VAL A C 1
ATOM 690 O O . VAL A 1 83 ? 6.270 16.679 20.491 1.00 73.12 83 VAL A O 1
ATOM 693 N N . LYS A 1 84 ? 4.369 15.567 20.947 1.00 79.94 84 LYS A N 1
ATOM 694 C CA . LYS A 1 84 ? 5.051 14.393 21.505 1.00 79.94 84 LYS A CA 1
ATOM 695 C C . LYS A 1 84 ? 5.341 13.370 20.412 1.00 79.94 84 LYS A C 1
ATOM 697 O O . LYS A 1 84 ? 4.492 13.045 19.593 1.00 79.94 84 LYS A O 1
ATOM 702 N N . GLU A 1 85 ? 6.552 12.822 20.435 1.00 84.88 85 GLU A N 1
ATOM 703 C CA . GLU A 1 85 ? 6.939 11.722 19.549 1.00 84.88 85 GLU A CA 1
ATOM 704 C C . GLU A 1 85 ? 6.036 10.496 19.764 1.00 84.88 85 GLU A C 1
ATOM 706 O O . GLU A 1 85 ? 5.769 10.114 20.904 1.00 84.88 85 GLU A O 1
ATOM 711 N N . ASN A 1 86 ? 5.601 9.881 18.661 1.00 85.88 86 ASN A N 1
ATOM 712 C CA . ASN A 1 86 ? 4.684 8.738 18.571 1.00 85.88 86 ASN A CA 1
ATOM 713 C C . ASN A 1 86 ? 3.247 8.990 19.060 1.00 85.88 86 ASN A C 1
ATOM 715 O O . ASN A 1 86 ? 2.471 8.042 19.189 1.00 85.88 86 ASN A O 1
ATOM 719 N N . GLU A 1 87 ? 2.871 10.243 19.313 1.00 90.81 87 GLU A N 1
ATOM 720 C CA . GLU A 1 87 ? 1.474 10.605 19.547 1.00 90.81 87 GLU A CA 1
ATOM 721 C C . GLU A 1 87 ? 0.664 10.453 18.252 1.00 90.81 87 GLU A C 1
ATOM 723 O O . GLU A 1 87 ? 1.134 10.804 17.166 1.00 90.81 87 GLU A O 1
ATOM 728 N N . ILE A 1 88 ? -0.544 9.894 18.372 1.00 94.56 88 ILE A N 1
ATOM 729 C CA . ILE A 1 88 ? -1.472 9.741 17.251 1.00 94.56 88 ILE A CA 1
ATOM 730 C C . ILE A 1 88 ? -2.056 11.115 16.914 1.00 94.56 88 ILE A C 1
ATOM 732 O O . ILE A 1 88 ? -2.833 11.666 17.691 1.00 94.56 88 ILE A O 1
ATOM 736 N N . ASP A 1 89 ? -1.728 11.624 15.733 1.00 93.94 89 ASP A N 1
ATOM 737 C CA . ASP A 1 89 ? -2.308 12.850 15.182 1.00 93.94 89 ASP A CA 1
ATOM 738 C C . ASP A 1 89 ? -3.750 12.590 14.715 1.00 93.94 89 ASP A C 1
ATOM 740 O O . ASP A 1 89 ? -4.720 13.220 15.149 1.00 93.94 89 ASP A O 1
ATOM 744 N N . SER A 1 90 ? -3.905 11.585 13.853 1.00 94.81 90 SER A N 1
ATOM 745 C CA . SER A 1 90 ? -5.172 11.278 13.203 1.00 94.81 90 SER A CA 1
ATOM 746 C C . SER A 1 90 ? -5.336 9.789 12.940 1.00 94.81 90 SER A C 1
ATOM 748 O O . SER A 1 90 ? -4.376 9.034 12.786 1.00 94.81 90 SER A O 1
ATOM 750 N N . ILE A 1 91 ? -6.596 9.362 12.896 1.00 97.44 91 ILE A N 1
ATOM 751 C CA . ILE A 1 91 ? -6.987 8.023 12.477 1.00 97.44 91 ILE A CA 1
ATOM 752 C C . ILE A 1 91 ? -8.205 8.113 11.563 1.00 97.44 91 ILE A C 1
ATOM 754 O O . ILE A 1 91 ? -9.108 8.917 11.798 1.00 97.44 91 ILE A O 1
ATOM 758 N N . SER A 1 92 ? -8.247 7.276 10.533 1.00 95.94 92 SER A N 1
ATOM 759 C CA . SER A 1 92 ? -9.441 7.085 9.716 1.00 95.94 92 SER A CA 1
ATOM 760 C C . SER A 1 92 ? -9.611 5.628 9.306 1.00 95.94 92 SER A C 1
ATOM 762 O O . SER A 1 92 ? -8.662 4.845 9.331 1.00 95.94 92 SER A O 1
ATOM 764 N N . ILE A 1 93 ? -10.831 5.260 8.927 1.00 95.50 93 ILE A N 1
ATOM 765 C CA . ILE A 1 93 ? -11.142 3.950 8.352 1.00 95.50 93 ILE A CA 1
ATOM 766 C C . ILE A 1 93 ? -11.704 4.197 6.956 1.00 95.50 93 ILE A C 1
ATOM 768 O O . ILE A 1 93 ? -12.751 4.827 6.827 1.00 95.50 93 ILE A O 1
ATOM 772 N N . ASN A 1 94 ? -10.992 3.761 5.910 1.00 89.69 94 ASN A N 1
ATOM 773 C CA . ASN A 1 94 ? -11.299 4.112 4.513 1.00 89.69 94 ASN A CA 1
ATOM 774 C C . ASN A 1 94 ? -11.524 5.627 4.300 1.00 89.69 94 ASN A C 1
ATOM 776 O O . ASN A 1 94 ? -12.419 6.036 3.564 1.00 89.69 94 ASN A O 1
ATOM 780 N N . GLY A 1 95 ? -10.736 6.467 4.979 1.00 86.81 95 GLY A N 1
ATOM 781 C CA . GLY A 1 95 ? -10.828 7.927 4.894 1.00 86.81 95 GLY A CA 1
ATOM 782 C C . GLY A 1 95 ? -11.881 8.582 5.798 1.00 86.81 95 GLY A C 1
ATOM 783 O O . GLY A 1 95 ? -11.856 9.800 5.950 1.00 86.81 95 GLY A O 1
ATOM 784 N N . GLU A 1 96 ? -12.760 7.819 6.458 1.00 92.50 96 GLU A N 1
ATOM 785 C CA . GLU A 1 96 ? -13.702 8.369 7.443 1.00 92.50 96 GLU A CA 1
ATOM 786 C C . GLU A 1 96 ? -12.986 8.646 8.773 1.00 92.50 96 GLU A C 1
ATOM 788 O O . GLU A 1 96 ? -12.516 7.718 9.432 1.00 92.50 96 GLU A O 1
ATOM 793 N N . THR A 1 97 ? -12.894 9.915 9.174 1.00 94.50 97 THR A N 1
ATOM 794 C CA . THR A 1 97 ? -12.166 10.365 10.379 1.00 94.50 97 THR A CA 1
ATOM 795 C C . THR A 1 97 ? -13.047 10.438 11.630 1.00 94.50 97 THR A C 1
ATOM 797 O O . THR A 1 97 ? -12.543 10.463 12.754 1.00 94.50 97 THR A O 1
ATOM 800 N N . SER A 1 98 ? -14.372 10.452 11.465 1.00 93.75 98 SER A N 1
ATOM 801 C CA . SER A 1 98 ? -15.352 10.656 12.540 1.00 93.75 98 SER A CA 1
ATOM 802 C C . SER A 1 98 ? -16.175 9.402 12.846 1.00 93.75 98 SER A C 1
ATOM 804 O O . SER A 1 98 ? -17.332 9.490 13.270 1.00 93.75 98 SER A O 1
ATOM 806 N N . PHE A 1 99 ? -15.580 8.219 12.671 1.00 95.12 99 PHE A N 1
ATOM 807 C CA . PHE A 1 99 ? -16.240 6.950 12.967 1.00 95.12 99 PHE A CA 1
ATOM 808 C C . PHE A 1 99 ? -16.587 6.801 14.456 1.00 95.12 99 PHE A C 1
ATOM 810 O O . PHE A 1 99 ? -15.897 7.299 15.355 1.00 95.12 99 PHE A O 1
ATOM 817 N N . LYS A 1 100 ? -17.682 6.082 14.712 1.00 93.94 100 LYS A N 1
ATOM 818 C CA . LYS A 1 100 ? -18.237 5.871 16.051 1.00 93.94 100 LYS A CA 1
ATOM 819 C C . LYS A 1 100 ? -18.253 4.404 16.432 1.00 93.94 100 LYS A C 1
ATOM 821 O O . LYS A 1 100 ? -18.342 3.519 15.576 1.00 93.94 100 LYS A O 1
ATOM 826 N N . ASN A 1 101 ? -18.261 4.154 17.733 1.00 92.69 101 ASN A N 1
ATOM 827 C CA . ASN A 1 101 ? -18.593 2.848 18.264 1.00 92.69 101 ASN A CA 1
ATOM 828 C C . ASN A 1 101 ? -19.941 2.366 17.688 1.00 92.69 101 ASN A C 1
ATOM 830 O O . ASN A 1 101 ? -20.851 3.159 17.450 1.00 92.69 101 ASN A O 1
ATOM 834 N N . ASN A 1 102 ? -20.054 1.060 17.451 1.00 92.69 102 ASN A N 1
ATOM 835 C CA . ASN A 1 102 ? -21.188 0.397 16.799 1.00 92.69 102 ASN A CA 1
ATOM 836 C C . ASN A 1 102 ? -21.470 0.782 15.334 1.00 92.69 102 ASN A C 1
ATOM 838 O O . ASN A 1 102 ? -22.425 0.260 14.761 1.00 92.69 102 ASN A O 1
ATOM 842 N N . SER A 1 103 ? -20.652 1.633 14.704 1.00 95.56 103 SER A N 1
ATOM 843 C CA . SER A 1 103 ? -20.691 1.794 13.246 1.00 95.56 103 SER A CA 1
ATOM 844 C C . SER A 1 103 ? -20.132 0.552 12.542 1.00 95.56 103 SER A C 1
ATOM 846 O O . SER A 1 103 ? -19.320 -0.185 13.111 1.00 95.56 103 SER A O 1
ATOM 848 N N . PHE A 1 104 ? -20.592 0.326 11.310 1.00 96.00 104 PHE A N 1
ATOM 849 C CA . PHE A 1 104 ? -20.215 -0.816 10.479 1.00 96.00 104 PHE A CA 1
ATOM 850 C C . PHE A 1 104 ? -19.531 -0.341 9.202 1.00 96.00 104 PHE A C 1
ATOM 852 O O . PHE A 1 104 ? -20.036 0.552 8.518 1.00 96.00 104 PHE A O 1
ATOM 859 N N . VAL A 1 105 ? -18.411 -0.974 8.876 1.00 95.25 105 VAL A N 1
ATOM 860 C CA . VAL A 1 105 ? -17.566 -0.683 7.713 1.00 95.25 105 VAL A CA 1
ATOM 861 C C . VAL A 1 105 ? -17.303 -1.961 6.922 1.00 95.25 105 VAL A C 1
ATOM 863 O O . VAL A 1 105 ? -17.549 -3.058 7.411 1.00 95.25 105 VAL A O 1
ATOM 866 N N . ASP A 1 106 ? -16.812 -1.848 5.693 1.00 93.44 106 ASP A N 1
ATOM 867 C CA . ASP A 1 106 ? -16.413 -3.027 4.914 1.00 93.44 106 ASP A CA 1
ATOM 868 C C . ASP A 1 106 ? -15.335 -3.830 5.677 1.00 93.44 106 ASP A C 1
ATOM 870 O O . ASP A 1 106 ? -14.436 -3.229 6.268 1.00 93.44 106 ASP A O 1
ATOM 874 N N . GLU A 1 107 ? -15.396 -5.166 5.689 1.00 91.38 107 GLU A N 1
ATOM 875 C CA . GLU A 1 107 ? -14.374 -6.012 6.336 1.00 91.38 107 GLU A CA 1
ATOM 876 C C . GLU A 1 107 ? -12.977 -5.833 5.720 1.00 91.38 107 GLU A C 1
ATOM 878 O O . GLU A 1 107 ? -11.957 -6.072 6.368 1.00 91.38 107 GLU A O 1
ATOM 883 N N . LYS A 1 108 ? -12.929 -5.358 4.472 1.00 92.25 108 LYS A N 1
ATOM 884 C CA . LYS A 1 108 ? -11.712 -4.999 3.756 1.00 92.25 108 LYS A CA 1
ATOM 885 C C . LYS A 1 108 ? -11.211 -3.604 4.135 1.00 92.25 108 LYS A C 1
ATOM 887 O O . LYS A 1 108 ? -10.183 -3.185 3.637 1.00 92.25 108 LYS A O 1
ATOM 892 N N . SER A 1 109 ? -11.875 -2.847 5.005 1.00 93.19 109 SER A N 1
ATOM 893 C CA . SER A 1 109 ? -11.466 -1.461 5.267 1.00 93.19 109 SER A CA 1
ATOM 894 C C . SER A 1 109 ? -10.019 -1.337 5.759 1.00 93.19 109 SER A C 1
ATOM 896 O O . SER A 1 109 ? -9.556 -2.104 6.605 1.00 93.19 109 SER A O 1
ATOM 898 N N . VAL A 1 110 ? -9.318 -0.330 5.240 1.00 95.62 110 VAL A N 1
ATOM 899 C CA . VAL A 1 110 ? -7.965 0.041 5.654 1.00 95.62 110 VAL A CA 1
ATOM 900 C C . VAL A 1 110 ? -8.049 1.052 6.790 1.00 95.62 110 VAL A C 1
ATOM 902 O O . VAL A 1 110 ? -8.792 2.032 6.710 1.00 95.62 110 VAL A O 1
ATOM 905 N N . VAL A 1 111 ? -7.269 0.820 7.843 1.00 97.06 111 VAL A N 1
ATOM 906 C CA . VAL A 1 111 ? -7.097 1.771 8.944 1.00 97.06 111 VAL A CA 1
ATOM 907 C C . VAL A 1 111 ? -5.886 2.655 8.646 1.00 97.06 111 VAL A C 1
ATOM 909 O O . VAL A 1 111 ? -4.761 2.164 8.552 1.00 97.06 111 VAL A O 1
ATOM 912 N N . PHE A 1 112 ? -6.103 3.958 8.508 1.00 95.81 112 PHE A N 1
ATOM 913 C CA . PHE A 1 112 ? -5.043 4.948 8.316 1.00 95.81 112 PHE A CA 1
ATOM 914 C C . PHE A 1 112 ? -4.726 5.596 9.649 1.00 95.81 112 PHE A C 1
ATOM 916 O O . PHE A 1 112 ? -5.639 6.078 10.313 1.00 95.81 112 PHE A O 1
ATOM 923 N N . ILE A 1 113 ? -3.457 5.624 10.030 1.00 97.25 113 ILE A N 1
ATOM 924 C CA . ILE A 1 113 ? -2.999 6.201 11.292 1.00 97.25 113 ILE A CA 1
ATOM 925 C C . ILE A 1 113 ? -1.857 7.157 10.976 1.00 97.25 113 ILE A C 1
ATOM 927 O O . ILE A 1 113 ? -0.855 6.732 10.411 1.00 97.25 113 ILE A O 1
ATOM 931 N N . SER A 1 114 ? -1.980 8.423 11.355 1.00 96.00 114 SER A N 1
ATOM 932 C CA . SER A 1 114 ? -0.871 9.376 11.301 1.00 96.00 114 SER A CA 1
ATOM 933 C C . SER A 1 114 ? -0.309 9.570 12.699 1.00 96.00 114 SER A C 1
ATOM 935 O O . SER A 1 114 ? -1.069 9.751 13.652 1.00 96.00 114 SER A O 1
ATOM 937 N N . ILE A 1 115 ? 1.014 9.532 12.826 1.00 95.12 115 ILE A N 1
ATOM 938 C CA . ILE A 1 115 ? 1.709 9.735 14.096 1.00 95.12 115 ILE A CA 1
ATOM 939 C C . ILE A 1 115 ? 2.806 10.779 13.940 1.00 95.12 115 ILE A C 1
ATOM 941 O O . ILE A 1 115 ? 3.465 10.842 12.901 1.00 95.12 115 ILE A O 1
ATOM 945 N N . HIS A 1 116 ? 3.051 11.547 14.991 1.00 92.50 116 HIS A N 1
ATOM 946 C CA . HIS A 1 116 ? 4.156 12.499 15.028 1.00 92.50 116 HIS A CA 1
ATOM 947 C C . HIS A 1 116 ? 5.500 11.779 15.198 1.00 92.50 116 HIS A C 1
ATOM 949 O O . HIS A 1 116 ? 5.660 10.926 16.072 1.00 92.50 116 HIS A O 1
ATOM 955 N N . SER A 1 117 ? 6.495 12.113 14.376 1.00 90.88 117 SER A N 1
ATOM 956 C CA . SER A 1 117 ? 7.793 11.433 14.342 1.00 90.88 117 SER A CA 1
ATOM 957 C C . SER A 1 117 ? 8.946 12.376 13.993 1.00 90.88 117 SER A C 1
ATOM 959 O O . SER A 1 117 ? 8.789 13.420 13.364 1.00 90.88 117 SER A O 1
ATOM 961 N N . LYS A 1 118 ? 10.169 11.986 14.368 1.00 88.50 118 LYS A N 1
ATOM 962 C CA . LYS A 1 118 ? 11.404 12.649 13.908 1.00 88.50 118 LYS A CA 1
ATOM 963 C C . LYS A 1 118 ? 11.761 12.311 12.461 1.00 88.50 118 LYS A C 1
ATOM 965 O O . LYS A 1 118 ? 12.590 12.990 11.849 1.00 88.50 118 LYS A O 1
ATOM 970 N N . LYS A 1 119 ? 11.199 11.225 11.928 1.00 88.00 119 LYS A N 1
ATOM 971 C CA . LYS A 1 119 ? 11.438 10.740 10.566 1.00 88.00 119 LYS A CA 1
ATOM 972 C C . LYS A 1 119 ? 10.118 10.664 9.821 1.00 88.00 119 LYS A C 1
ATOM 974 O O . LYS A 1 119 ? 9.138 10.180 10.371 1.00 88.00 119 LYS A O 1
ATOM 979 N N . GLY A 1 120 ? 10.132 11.108 8.570 1.00 90.44 120 GLY A N 1
ATOM 980 C CA . GLY A 1 120 ? 9.008 10.923 7.664 1.00 90.44 120 GLY A CA 1
ATOM 981 C C . GLY A 1 120 ? 8.946 9.502 7.111 1.00 90.44 120 GLY A C 1
ATOM 982 O O . GLY A 1 120 ? 9.946 8.779 7.129 1.00 90.44 120 GLY A O 1
ATOM 983 N N . GLY A 1 121 ? 7.792 9.125 6.569 1.00 90.38 121 GLY A N 1
ATOM 984 C CA . GLY A 1 121 ? 7.637 7.900 5.789 1.00 90.38 121 GLY A CA 1
ATOM 985 C C . GLY A 1 121 ? 6.311 7.196 6.026 1.00 90.38 121 GLY A C 1
ATOM 986 O O . GLY A 1 121 ? 5.418 7.725 6.686 1.00 90.38 121 GLY A O 1
ATOM 987 N N . TYR A 1 122 ? 6.217 5.982 5.488 1.00 90.69 122 TYR A N 1
ATOM 988 C CA . TYR A 1 122 ? 5.049 5.123 5.621 1.00 90.69 122 TYR A CA 1
ATOM 989 C C . TYR A 1 122 ? 5.455 3.711 6.023 1.00 90.69 122 TYR A C 1
ATOM 991 O O . TYR A 1 122 ? 6.496 3.209 5.596 1.00 90.69 122 TYR A O 1
ATOM 999 N N . GLU A 1 123 ? 4.590 3.064 6.789 1.00 92.75 123 GLU A N 1
ATOM 1000 C CA . GLU A 1 123 ? 4.622 1.628 7.037 1.00 92.75 123 GLU A CA 1
ATOM 1001 C C . GLU A 1 123 ? 3.271 1.018 6.668 1.00 92.75 123 GLU A C 1
ATOM 1003 O O . GLU A 1 123 ? 2.210 1.591 6.936 1.00 92.75 123 GLU A O 1
ATOM 1008 N N . TYR A 1 124 ? 3.323 -0.159 6.049 1.00 93.25 124 TYR A N 1
ATOM 1009 C CA . TYR A 1 124 ? 2.146 -0.908 5.638 1.00 93.25 124 TYR A CA 1
ATOM 1010 C C . TYR A 1 124 ? 2.103 -2.237 6.377 1.00 93.25 124 TYR A C 1
ATOM 1012 O O . TYR A 1 124 ? 3.078 -2.985 6.397 1.00 93.25 124 TYR A O 1
ATOM 1020 N N . ILE A 1 125 ? 0.943 -2.547 6.945 1.00 94.88 125 ILE A N 1
ATOM 1021 C CA . ILE A 1 125 ? 0.628 -3.877 7.461 1.00 94.88 125 ILE A CA 1
ATOM 1022 C C . ILE A 1 125 ? -0.538 -4.371 6.628 1.00 94.88 125 ILE A C 1
ATOM 1024 O O . ILE A 1 125 ? -1.636 -3.836 6.749 1.00 94.88 125 ILE A O 1
ATOM 1028 N N . THR A 1 126 ? -0.317 -5.377 5.795 1.00 94.12 126 THR A N 1
ATOM 1029 C CA . THR A 1 126 ? -1.357 -5.926 4.923 1.00 94.12 126 THR A CA 1
ATOM 1030 C C . THR A 1 126 ? -1.565 -7.409 5.170 1.00 94.12 126 THR A C 1
ATOM 1032 O O . THR A 1 126 ? -0.627 -8.157 5.434 1.00 94.12 126 THR A O 1
ATOM 1035 N N . ASN A 1 127 ? -2.819 -7.842 5.080 1.00 94.00 127 ASN A N 1
ATOM 1036 C CA . ASN A 1 127 ? -3.182 -9.251 5.015 1.00 94.00 127 ASN A CA 1
ATOM 1037 C C . ASN A 1 127 ? -4.351 -9.410 4.049 1.00 94.00 127 ASN A C 1
ATOM 1039 O O . ASN A 1 127 ? -5.261 -8.577 4.008 1.00 94.00 127 ASN A O 1
ATOM 1043 N N . SER A 1 128 ? -4.342 -10.500 3.283 1.00 93.25 128 SER A N 1
ATOM 1044 C CA . SER A 1 128 ? -5.411 -10.751 2.326 1.00 93.25 128 SER A CA 1
ATOM 1045 C C . SER A 1 128 ? -6.725 -11.046 3.045 1.00 93.25 128 SER A C 1
ATOM 1047 O O . SER A 1 128 ? -6.762 -11.899 3.933 1.00 93.25 128 SER A O 1
ATOM 1049 N N . VAL A 1 129 ? -7.810 -10.426 2.593 1.00 91.75 129 VAL A N 1
ATOM 1050 C CA . VAL A 1 129 ? -9.178 -10.755 3.009 1.00 91.75 129 VAL A CA 1
ATOM 1051 C C . VAL A 1 129 ? -9.865 -11.410 1.818 1.00 91.75 129 VAL A C 1
ATOM 1053 O O . VAL A 1 129 ? -10.050 -10.778 0.775 1.00 91.75 129 VAL A O 1
ATOM 1056 N N . ASN A 1 130 ? -10.187 -12.701 1.944 1.00 91.44 130 ASN A N 1
ATOM 1057 C CA . ASN A 1 130 ? -10.805 -13.501 0.879 1.00 91.44 130 ASN A CA 1
ATOM 1058 C C . ASN A 1 130 ? -10.015 -13.489 -0.448 1.00 91.44 130 ASN A C 1
ATOM 1060 O O . ASN A 1 130 ? -10.601 -13.464 -1.526 1.00 91.44 130 ASN A O 1
ATOM 1064 N N . GLY A 1 131 ? -8.678 -13.470 -0.372 1.00 93.88 131 GLY A N 1
ATOM 1065 C CA . GLY A 1 131 ? -7.799 -13.424 -1.548 1.00 93.88 131 GLY A CA 1
ATOM 1066 C C . GLY A 1 131 ? -7.628 -12.036 -2.175 1.00 93.88 131 GLY A C 1
ATOM 1067 O O . GLY A 1 131 ? -7.065 -11.939 -3.262 1.00 93.88 131 GLY A O 1
ATOM 1068 N N . TYR A 1 132 ? -8.077 -10.966 -1.508 1.00 94.75 132 TYR A N 1
ATOM 1069 C CA . TYR A 1 132 ? -7.903 -9.584 -1.964 1.00 94.75 132 TYR A CA 1
ATOM 1070 C C . TYR A 1 132 ? -6.998 -8.782 -1.027 1.00 94.75 132 TYR A C 1
ATOM 1072 O O . TYR A 1 132 ? -7.068 -8.943 0.192 1.00 94.75 132 TYR A O 1
ATOM 1080 N N . LEU A 1 133 ? -6.205 -7.877 -1.596 1.00 95.06 133 LEU A N 1
ATOM 1081 C CA . LEU A 1 133 ? -5.351 -6.916 -0.899 1.00 95.06 133 LEU A CA 1
ATOM 1082 C C . LEU A 1 133 ? -5.683 -5.482 -1.335 1.00 95.06 133 LEU A C 1
ATOM 1084 O O . LEU A 1 133 ? -6.060 -5.274 -2.493 1.00 95.06 133 LEU A O 1
ATOM 1088 N N . PRO A 1 134 ? -5.524 -4.488 -0.446 1.00 94.62 134 PRO A N 1
ATOM 1089 C CA . PRO A 1 134 ? -5.610 -3.087 -0.829 1.00 94.62 134 PRO A CA 1
ATOM 1090 C C . PRO A 1 134 ? -4.376 -2.674 -1.635 1.00 94.62 134 PRO A C 1
ATOM 1092 O O . PRO A 1 134 ? -3.242 -2.987 -1.262 1.00 94.62 134 PRO A O 1
ATOM 1095 N N . ILE A 1 135 ? -4.575 -1.895 -2.696 1.00 92.62 135 ILE A N 1
ATOM 1096 C CA . ILE A 1 135 ? -3.481 -1.142 -3.306 1.00 92.62 135 ILE A CA 1
ATOM 1097 C C . ILE A 1 135 ? -3.184 0.077 -2.422 1.00 92.62 135 ILE A C 1
ATOM 1099 O O . ILE A 1 135 ? -3.997 0.985 -2.298 1.00 92.62 135 ILE A O 1
ATOM 1103 N N . MET A 1 136 ? -2.038 0.090 -1.742 1.00 91.50 136 MET A N 1
ATOM 1104 C CA . MET A 1 136 ? -1.676 1.179 -0.814 1.00 91.50 136 MET A CA 1
ATOM 1105 C C . MET A 1 136 ? -0.922 2.334 -1.488 1.00 91.50 136 MET A C 1
ATOM 1107 O O . MET A 1 136 ? -0.401 3.207 -0.802 1.00 91.50 136 MET A O 1
ATOM 1111 N N . TYR A 1 137 ? -0.847 2.313 -2.818 1.00 90.00 137 TYR A N 1
ATOM 1112 C CA . TYR A 1 137 ? -0.194 3.328 -3.635 1.00 90.00 137 TYR A CA 1
ATOM 1113 C C . TYR A 1 137 ? -1.185 3.855 -4.664 1.00 90.00 137 TYR A C 1
ATOM 1115 O O . TYR A 1 137 ? -1.913 3.072 -5.274 1.00 90.00 137 TYR A O 1
ATOM 1123 N N . GLN A 1 138 ? -1.197 5.161 -4.886 1.00 87.06 138 GLN A N 1
ATOM 1124 C CA . GLN A 1 138 ? -1.852 5.790 -6.025 1.00 87.06 138 GLN A CA 1
ATOM 1125 C C . GLN A 1 138 ? -1.031 5.565 -7.300 1.00 87.06 138 GLN A C 1
ATOM 1127 O O . GLN A 1 138 ? 0.187 5.403 -7.199 1.00 87.06 138 GLN A O 1
ATOM 1132 N N . PRO A 1 139 ? -1.654 5.611 -8.496 1.00 83.69 139 PRO A N 1
ATOM 1133 C CA . PRO A 1 139 ? -0.978 5.328 -9.765 1.00 83.69 139 PRO A CA 1
ATOM 1134 C C . PRO A 1 139 ? 0.351 6.068 -9.972 1.00 83.69 139 PRO A C 1
ATOM 1136 O O . PRO A 1 139 ? 1.280 5.486 -10.517 1.00 83.69 139 PRO A O 1
ATOM 1139 N N . HIS A 1 140 ? 0.454 7.308 -9.485 1.00 89.12 140 HIS A N 1
ATOM 1140 C CA . HIS A 1 140 ? 1.625 8.165 -9.672 1.00 89.12 140 HIS A CA 1
ATOM 1141 C C . HIS A 1 140 ? 2.647 8.117 -8.521 1.00 89.12 140 HIS A C 1
ATOM 1143 O O . HIS A 1 140 ? 3.738 8.668 -8.636 1.00 89.12 140 HIS A O 1
ATOM 1149 N N . GLU A 1 141 ? 2.335 7.480 -7.383 1.00 90.25 141 GLU A N 1
ATOM 1150 C CA . GLU A 1 141 ? 3.249 7.446 -6.222 1.00 90.25 141 GLU A CA 1
ATOM 1151 C C . GLU A 1 141 ? 4.511 6.602 -6.477 1.00 90.25 141 GLU A C 1
ATOM 1153 O O . GLU A 1 141 ? 5.490 6.694 -5.729 1.00 90.25 141 GLU A O 1
ATOM 1158 N N . LEU A 1 142 ? 4.497 5.771 -7.525 1.00 93.38 142 LEU A N 1
ATOM 1159 C CA . LEU A 1 142 ? 5.646 4.971 -7.945 1.00 93.38 142 LEU A CA 1
ATOM 1160 C C . LEU A 1 142 ? 6.400 5.575 -9.138 1.00 93.38 142 LEU A C 1
ATOM 1162 O O . LEU A 1 142 ? 7.459 5.056 -9.496 1.00 93.38 142 LEU A O 1
ATOM 1166 N N . ASP A 1 143 ? 5.911 6.672 -9.715 1.00 94.81 143 ASP A N 1
ATOM 1167 C CA . ASP A 1 143 ? 6.532 7.310 -10.873 1.00 94.81 143 ASP A CA 1
ATOM 1168 C C . ASP A 1 143 ? 7.934 7.816 -10.522 1.00 94.81 143 ASP A C 1
ATOM 1170 O O . ASP A 1 143 ? 8.215 8.312 -9.427 1.00 94.81 143 ASP A O 1
ATOM 1174 N N . GLY A 1 144 ? 8.869 7.651 -11.455 1.00 95.88 144 GLY A N 1
ATOM 1175 C CA . GLY A 1 144 ? 10.260 8.050 -11.272 1.00 95.88 144 GLY A CA 1
ATOM 1176 C C . GLY A 1 144 ? 11.083 7.146 -10.343 1.00 95.88 144 GLY A C 1
ATOM 1177 O O . GLY A 1 144 ? 12.308 7.292 -10.313 1.00 95.88 144 GLY A O 1
ATOM 1178 N N . LYS A 1 145 ? 10.474 6.199 -9.615 1.00 95.94 145 LYS A N 1
ATOM 1179 C CA . LYS A 1 145 ? 11.224 5.181 -8.859 1.00 95.94 145 LYS A CA 1
ATOM 1180 C C . LYS A 1 145 ? 11.908 4.211 -9.805 1.00 95.94 145 LYS A C 1
ATOM 1182 O O . LYS A 1 145 ? 11.381 3.926 -10.881 1.00 95.94 145 LYS A O 1
ATOM 1187 N N . ASP A 1 146 ? 13.039 3.646 -9.385 1.00 95.75 146 ASP A N 1
ATOM 1188 C CA . ASP A 1 146 ? 13.585 2.483 -10.085 1.00 95.75 146 ASP A CA 1
ATOM 1189 C C . ASP A 1 146 ? 12.506 1.394 -10.164 1.00 95.75 146 ASP A C 1
ATOM 1191 O O . ASP A 1 146 ? 11.807 1.117 -9.187 1.00 95.75 146 ASP A O 1
ATOM 1195 N N . LYS A 1 147 ? 12.342 0.787 -11.338 1.00 94.12 147 LYS A N 1
ATOM 1196 C CA . LYS A 1 147 ? 11.285 -0.203 -11.569 1.00 94.12 147 LYS A CA 1
ATOM 1197 C C . LYS A 1 147 ? 11.328 -1.356 -10.560 1.00 94.12 147 LYS A C 1
ATOM 1199 O O . LYS A 1 147 ? 10.278 -1.804 -10.116 1.00 94.12 147 LYS A O 1
ATOM 1204 N N . ILE A 1 148 ? 12.514 -1.829 -10.161 1.00 93.12 148 ILE A N 1
ATOM 1205 C CA . ILE A 1 148 ? 12.650 -2.942 -9.213 1.00 93.12 148 ILE A CA 1
ATOM 1206 C C . ILE A 1 148 ? 12.208 -2.493 -7.824 1.00 93.12 148 ILE A C 1
ATOM 1208 O O . ILE A 1 148 ? 11.516 -3.241 -7.136 1.00 93.12 148 ILE A O 1
ATOM 1212 N N . GLU A 1 149 ? 12.564 -1.270 -7.426 1.00 94.69 149 GLU A N 1
ATOM 1213 C CA . GLU A 1 149 ? 12.064 -0.660 -6.192 1.00 94.69 149 GLU A CA 1
ATOM 1214 C C . GLU A 1 149 ? 10.531 -0.570 -6.208 1.00 94.69 149 GLU A C 1
ATOM 1216 O O . GLU A 1 149 ? 9.890 -1.058 -5.278 1.00 94.69 149 GLU A O 1
ATOM 1221 N N . ALA A 1 150 ? 9.938 -0.045 -7.286 1.00 95.44 150 ALA A N 1
ATOM 1222 C CA . ALA A 1 150 ? 8.486 0.050 -7.446 1.00 95.44 150 ALA A CA 1
ATOM 1223 C C . ALA A 1 150 ? 7.802 -1.325 -7.356 1.00 95.44 150 ALA A C 1
ATOM 1225 O O . ALA A 1 150 ? 6.818 -1.499 -6.635 1.00 95.44 150 ALA A O 1
ATOM 1226 N N . GLY A 1 151 ? 8.356 -2.340 -8.024 1.00 94.75 151 GLY A N 1
ATOM 1227 C CA . GLY A 1 151 ? 7.854 -3.705 -7.916 1.00 94.75 151 GLY A CA 1
ATOM 1228 C C . GLY A 1 151 ? 8.001 -4.280 -6.510 1.00 94.75 151 GLY A C 1
ATOM 1229 O O . GLY A 1 151 ? 7.090 -4.943 -6.023 1.00 94.75 151 GLY A O 1
ATOM 1230 N N . ASN A 1 152 ? 9.103 -4.005 -5.813 1.00 94.25 152 ASN A N 1
ATOM 1231 C CA . ASN A 1 152 ? 9.294 -4.458 -4.438 1.00 94.25 152 ASN A CA 1
ATOM 1232 C C . ASN A 1 152 ? 8.307 -3.802 -3.466 1.00 94.25 152 ASN A C 1
ATOM 1234 O O . ASN A 1 152 ? 7.811 -4.500 -2.585 1.00 94.25 152 ASN A O 1
ATOM 1238 N N . CYS A 1 153 ? 7.960 -2.526 -3.654 1.00 94.19 153 CYS A N 1
ATOM 1239 C CA . CYS A 1 153 ? 6.893 -1.869 -2.895 1.00 94.19 153 CYS A CA 1
ATOM 1240 C C . CYS A 1 153 ? 5.568 -2.642 -3.004 1.00 94.19 153 CYS A C 1
ATOM 1242 O O . CYS A 1 153 ? 4.921 -2.925 -2.001 1.00 94.19 153 CYS A O 1
ATOM 1244 N N . LEU A 1 154 ? 5.195 -3.067 -4.212 1.00 94.94 154 LEU A N 1
ATOM 1245 C CA . LEU A 1 154 ? 3.963 -3.824 -4.454 1.00 94.94 154 LEU A CA 1
ATOM 1246 C C . LEU A 1 154 ? 4.039 -5.266 -3.915 1.00 94.94 154 LEU A C 1
ATOM 1248 O O . LEU A 1 154 ? 3.061 -5.766 -3.357 1.00 94.94 154 LEU A O 1
ATOM 1252 N N . LYS A 1 155 ? 5.209 -5.918 -3.994 1.00 94.75 155 LYS A N 1
ATOM 1253 C CA . LYS A 1 155 ? 5.440 -7.236 -3.365 1.00 94.75 155 LYS A CA 1
ATOM 1254 C C . LYS A 1 155 ? 5.350 -7.176 -1.848 1.00 94.75 155 LYS A C 1
ATOM 1256 O O . LYS A 1 155 ? 4.834 -8.108 -1.244 1.00 94.75 155 LYS A O 1
ATOM 1261 N N . GLN A 1 156 ? 5.837 -6.099 -1.232 1.00 93.94 156 GLN A N 1
ATOM 1262 C CA . GLN A 1 156 ? 5.762 -5.895 0.217 1.00 93.94 156 GLN A CA 1
ATOM 1263 C C . GLN A 1 156 ? 4.314 -5.787 0.709 1.00 93.94 156 GLN A C 1
ATOM 1265 O O . GLN A 1 156 ? 4.033 -6.216 1.823 1.00 93.94 156 GLN A O 1
ATOM 1270 N N . LEU A 1 157 ? 3.388 -5.300 -0.127 1.00 94.12 157 LEU A N 1
ATOM 1271 C CA . LEU A 1 157 ? 1.951 -5.356 0.169 1.00 94.12 157 LEU A CA 1
ATOM 1272 C C . LEU A 1 157 ? 1.368 -6.777 0.070 1.00 94.12 157 LEU A C 1
ATOM 1274 O O . LEU A 1 157 ? 0.300 -7.030 0.624 1.00 94.12 157 LEU A O 1
ATOM 1278 N N . GLY A 1 158 ? 2.045 -7.692 -0.628 1.00 94.81 158 GLY A N 1
ATOM 1279 C CA . GLY A 1 158 ? 1.650 -9.093 -0.801 1.00 94.81 158 GLY A CA 1
ATOM 1280 C C . GLY A 1 158 ? 1.206 -9.474 -2.216 1.00 94.81 158 GLY A C 1
ATOM 1281 O O . GLY A 1 158 ? 0.817 -10.621 -2.431 1.00 94.81 158 GLY A O 1
ATOM 1282 N N . PHE A 1 159 ? 1.261 -8.558 -3.189 1.00 95.56 159 PHE A N 1
ATOM 1283 C CA . PHE A 1 159 ? 0.935 -8.889 -4.578 1.00 95.56 159 PHE A CA 1
ATOM 1284 C C . PHE A 1 159 ? 2.000 -9.790 -5.204 1.00 95.56 159 PHE A C 1
ATOM 1286 O O . PHE A 1 159 ? 3.202 -9.558 -5.052 1.00 95.56 159 PHE A O 1
ATOM 1293 N N . VAL A 1 160 ? 1.554 -10.805 -5.947 1.00 94.62 160 VAL A N 1
ATOM 1294 C CA . VAL A 1 160 ? 2.448 -11.847 -6.485 1.00 94.62 160 VAL A CA 1
ATOM 1295 C C . VAL A 1 160 ? 2.659 -11.760 -7.995 1.00 94.62 160 VAL A C 1
ATOM 1297 O O . VAL A 1 160 ? 3.659 -12.266 -8.499 1.00 94.62 160 VAL A O 1
ATOM 1300 N N . ASN A 1 161 ? 1.757 -11.100 -8.724 1.00 94.38 161 ASN A N 1
ATOM 1301 C CA . ASN A 1 161 ? 1.764 -11.068 -10.185 1.00 94.38 161 ASN A CA 1
ATOM 1302 C C . ASN A 1 161 ? 2.191 -9.694 -10.722 1.00 94.38 161 ASN A C 1
ATOM 1304 O O . ASN A 1 161 ? 1.370 -8.889 -11.157 1.00 94.38 161 ASN A O 1
ATOM 1308 N N . ILE A 1 162 ? 3.495 -9.415 -10.663 1.00 93.75 162 ILE A N 1
ATOM 1309 C CA . ILE A 1 162 ? 4.075 -8.145 -11.120 1.00 93.75 162 ILE A CA 1
ATOM 1310 C C . ILE A 1 162 ? 4.871 -8.374 -12.396 1.00 93.75 162 ILE A C 1
ATOM 1312 O O . ILE A 1 162 ? 5.831 -9.144 -12.420 1.00 93.75 162 ILE A O 1
ATOM 1316 N N . SER A 1 163 ? 4.489 -7.649 -13.438 1.00 91.06 163 SER A N 1
ATOM 1317 C CA . SER A 1 163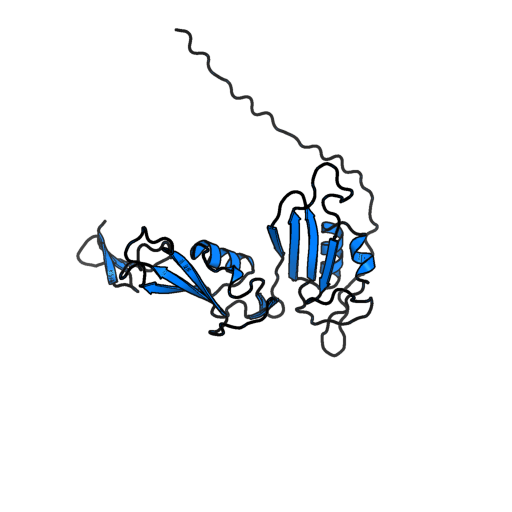 ? 5.093 -7.675 -14.763 1.00 91.06 163 SER A CA 1
ATOM 1318 C C . SER A 1 163 ? 5.629 -6.298 -15.142 1.00 91.06 163 SER A C 1
ATOM 1320 O O . SER A 1 163 ? 5.019 -5.271 -14.847 1.00 91.06 163 SER A O 1
ATOM 1322 N N . TYR A 1 164 ? 6.750 -6.279 -15.856 1.00 91.00 164 TYR A N 1
ATOM 1323 C CA . TYR A 1 164 ? 7.435 -5.056 -16.269 1.00 91.00 164 TYR A CA 1
ATOM 1324 C C . TYR A 1 164 ? 7.375 -4.894 -17.781 1.00 91.00 164 TYR A C 1
ATOM 1326 O O . TYR A 1 164 ? 7.694 -5.824 -18.522 1.00 91.00 164 TYR A O 1
ATOM 1334 N N . TYR A 1 165 ? 7.002 -3.703 -18.235 1.00 89.75 165 TYR A N 1
ATOM 1335 C CA . TYR A 1 165 ? 6.796 -3.398 -19.644 1.00 89.75 165 TYR A CA 1
ATOM 1336 C C . TYR A 1 165 ? 7.707 -2.242 -20.071 1.00 89.75 165 TYR A C 1
ATOM 1338 O O . TYR A 1 165 ? 7.547 -1.125 -19.579 1.00 89.75 165 TYR A O 1
ATOM 1346 N N . PRO A 1 166 ? 8.678 -2.492 -20.964 1.00 90.38 166 PRO A N 1
ATOM 1347 C CA . PRO A 1 166 ? 9.628 -1.470 -21.376 1.00 90.38 166 PRO A CA 1
ATOM 1348 C C . PRO A 1 166 ? 8.993 -0.438 -22.315 1.00 90.38 166 PRO A C 1
ATOM 1350 O O . PRO A 1 166 ? 8.319 -0.795 -23.283 1.00 90.38 166 PRO A O 1
ATOM 1353 N N . ILE A 1 167 ? 9.314 0.829 -22.085 1.00 92.31 167 ILE A N 1
ATOM 1354 C CA . ILE A 1 167 ? 9.147 1.953 -23.004 1.00 92.31 167 ILE A CA 1
ATOM 1355 C C . ILE A 1 167 ? 10.535 2.240 -23.584 1.00 92.31 167 ILE A C 1
ATOM 1357 O O . ILE A 1 167 ? 11.464 2.552 -22.849 1.00 92.31 167 ILE A O 1
ATOM 1361 N N . GLN A 1 168 ? 10.710 2.053 -24.892 1.00 90.88 168 GLN A N 1
ATOM 1362 C CA . GLN A 1 168 ? 12.019 2.156 -25.554 1.00 90.88 168 GLN A CA 1
ATOM 1363 C C . GLN A 1 168 ? 12.291 3.580 -26.052 1.00 90.88 168 GLN A C 1
ATOM 1365 O O . GLN A 1 168 ? 12.377 3.816 -27.257 1.00 90.88 168 GLN A O 1
ATOM 1370 N N . ASP A 1 169 ? 12.376 4.527 -25.126 1.00 93.75 169 ASP A N 1
ATOM 1371 C CA . ASP A 1 169 ? 12.502 5.960 -25.400 1.00 93.75 169 ASP A CA 1
ATOM 1372 C C . ASP A 1 169 ? 13.802 6.587 -24.870 1.00 93.75 169 ASP A C 1
ATOM 1374 O O . ASP A 1 169 ? 14.093 7.746 -25.172 1.00 93.75 169 ASP A O 1
ATOM 1378 N N . CYS A 1 170 ? 14.629 5.833 -24.139 1.00 92.94 170 CYS A N 1
ATOM 1379 C CA . CYS A 1 170 ? 15.950 6.298 -23.727 1.00 92.94 170 CYS A CA 1
ATOM 1380 C C . CYS A 1 170 ? 16.945 6.230 -24.894 1.00 92.94 170 CYS A C 1
ATOM 1382 O O . CYS A 1 170 ? 17.032 5.227 -25.607 1.00 92.94 170 CYS A O 1
ATOM 1384 N N . TRP A 1 171 ? 17.769 7.272 -25.035 1.00 91.19 171 TRP A N 1
ATOM 1385 C CA . TRP A 1 171 ? 18.862 7.299 -26.014 1.00 91.19 171 TRP A CA 1
ATOM 1386 C C . TRP A 1 171 ? 19.992 6.329 -25.635 1.00 91.19 171 TRP A C 1
ATOM 1388 O O . TRP A 1 171 ? 20.512 5.602 -26.478 1.00 91.19 171 TRP A O 1
ATOM 1398 N N . ASN A 1 172 ? 20.363 6.317 -24.354 1.00 89.50 172 ASN A N 1
ATOM 1399 C CA . ASN A 1 172 ? 21.336 5.406 -23.747 1.00 89.50 172 ASN A CA 1
ATOM 1400 C C . ASN A 1 172 ? 21.008 5.171 -22.256 1.00 89.50 172 ASN A C 1
ATOM 1402 O O . ASN A 1 172 ? 20.052 5.745 -21.725 1.00 89.50 172 ASN A O 1
ATOM 1406 N N . ASP A 1 173 ? 21.802 4.340 -21.585 1.00 86.69 173 ASP A N 1
ATOM 1407 C CA . ASP A 1 173 ? 21.695 4.016 -20.153 1.00 86.69 173 ASP A CA 1
ATOM 1408 C C . ASP A 1 173 ? 22.011 5.197 -19.213 1.00 86.69 173 ASP A C 1
ATOM 1410 O O . ASP A 1 173 ? 21.687 5.157 -18.028 1.00 86.69 173 ASP A O 1
ATOM 1414 N N . GLY A 1 174 ? 22.577 6.284 -19.742 1.00 89.25 174 GLY A N 1
ATOM 1415 C CA . GLY A 1 174 ? 22.760 7.559 -19.048 1.00 89.25 174 GLY A CA 1
ATOM 1416 C C . GLY A 1 174 ? 21.536 8.482 -19.079 1.00 89.25 174 GLY A C 1
ATOM 1417 O O . GLY A 1 174 ? 21.594 9.580 -18.522 1.00 89.25 174 GLY A O 1
ATOM 1418 N N . SER A 1 175 ? 20.436 8.082 -19.727 1.00 93.06 175 SER A N 1
ATOM 1419 C CA . SER A 1 175 ? 19.206 8.887 -19.757 1.00 93.06 175 SER A CA 1
ATOM 1420 C C . SER A 1 175 ? 18.662 9.078 -18.338 1.00 93.06 175 SER A C 1
ATOM 1422 O O . SER A 1 175 ? 18.623 8.141 -17.544 1.00 93.06 175 SER A O 1
ATOM 1424 N N . SER A 1 176 ? 18.199 10.284 -18.001 1.00 94.25 176 SER A N 1
ATOM 1425 C CA . SER A 1 176 ? 17.759 10.616 -16.634 1.00 94.25 176 SER A CA 1
ATOM 1426 C C . SER A 1 176 ? 16.561 9.794 -16.149 1.00 94.25 176 SER A C 1
ATOM 1428 O O . SER A 1 176 ? 16.348 9.678 -14.939 1.00 94.25 176 SER A O 1
ATOM 1430 N N . ASN A 1 177 ? 15.781 9.240 -17.078 1.00 94.56 177 ASN A N 1
ATOM 1431 C CA . ASN A 1 177 ? 14.650 8.355 -16.836 1.00 94.56 177 ASN A CA 1
ATOM 1432 C C . ASN A 1 177 ? 14.987 6.867 -16.987 1.00 94.56 177 ASN A C 1
ATOM 1434 O O . ASN A 1 177 ? 14.119 6.040 -16.736 1.00 94.56 177 ASN A O 1
ATOM 1438 N N . PHE A 1 178 ? 16.218 6.502 -17.352 1.00 93.38 178 PHE A N 1
ATOM 1439 C CA . PHE A 1 178 ? 16.591 5.107 -17.562 1.00 93.38 178 PHE A CA 1
ATOM 1440 C C . PHE A 1 178 ? 16.263 4.248 -16.332 1.00 93.38 178 PHE A C 1
ATOM 1442 O O . PHE A 1 178 ? 16.615 4.595 -15.204 1.00 93.38 178 PHE A O 1
ATOM 1449 N N . ASN A 1 179 ? 15.561 3.131 -16.561 1.00 93.50 179 ASN A N 1
ATOM 1450 C CA . ASN A 1 179 ? 15.034 2.202 -15.555 1.00 93.50 179 ASN A CA 1
ATOM 1451 C C . ASN A 1 179 ? 14.006 2.771 -14.567 1.00 93.50 179 ASN A C 1
ATOM 1453 O O . ASN A 1 179 ? 13.573 2.044 -13.668 1.00 93.50 179 ASN A O 1
ATOM 1457 N N . LYS A 1 180 ? 13.566 4.017 -14.750 1.00 96.00 180 LYS A N 1
ATOM 1458 C CA . LYS A 1 180 ? 12.523 4.614 -13.923 1.00 96.00 180 LYS A CA 1
ATOM 1459 C C . LYS A 1 180 ? 11.140 4.202 -14.399 1.00 96.00 180 LYS A C 1
ATOM 1461 O O . LYS A 1 180 ? 10.897 4.057 -15.597 1.00 96.00 180 LYS A O 1
ATOM 1466 N N . THR A 1 181 ? 10.255 4.023 -13.434 1.00 96.94 181 THR A N 1
ATOM 1467 C CA . THR A 1 181 ? 8.833 3.767 -13.633 1.00 96.94 181 THR A CA 1
ATOM 1468 C C . THR A 1 181 ? 8.181 4.998 -14.250 1.00 96.94 181 THR A C 1
ATOM 1470 O O . THR A 1 181 ? 8.383 6.111 -13.768 1.00 96.94 181 THR A O 1
ATOM 1473 N N . ASP A 1 182 ? 7.428 4.779 -15.316 1.00 95.75 182 ASP A N 1
ATOM 1474 C CA . ASP A 1 182 ? 6.572 5.780 -15.955 1.00 95.75 182 ASP A CA 1
ATOM 1475 C C . ASP A 1 182 ? 5.171 5.766 -15.342 1.00 95.75 182 ASP A C 1
ATOM 1477 O O . ASP A 1 182 ? 4.572 6.809 -15.119 1.00 95.75 182 ASP A O 1
ATOM 1481 N N . SER A 1 183 ? 4.652 4.561 -15.101 1.00 94.69 183 SER A N 1
ATOM 1482 C CA . SER A 1 183 ? 3.302 4.336 -14.600 1.00 94.69 183 SER A CA 1
ATOM 1483 C C . SER A 1 183 ? 3.145 2.896 -14.121 1.00 94.69 183 SER A C 1
ATOM 1485 O O . SER A 1 183 ? 3.877 1.995 -14.554 1.00 94.69 183 SER A O 1
ATOM 1487 N N . PHE A 1 184 ? 2.136 2.634 -13.289 1.00 94.56 184 PHE A N 1
ATOM 1488 C CA . PHE A 1 184 ? 1.669 1.270 -13.057 1.00 94.56 184 PHE A CA 1
ATOM 1489 C C . PHE A 1 184 ? 0.148 1.139 -13.133 1.00 94.56 184 PHE A C 1
ATOM 1491 O O . PHE A 1 184 ? -0.600 2.096 -12.968 1.00 94.56 184 PHE A O 1
ATOM 1498 N N . GLN A 1 185 ? -0.304 -0.076 -13.427 1.00 94.31 185 GLN A N 1
ATOM 1499 C CA . GLN A 1 185 ? -1.708 -0.422 -13.622 1.00 94.31 185 GLN A CA 1
ATOM 1500 C C . GLN A 1 185 ? -2.020 -1.711 -12.876 1.00 94.31 185 GLN A C 1
ATOM 1502 O O . GLN A 1 185 ? -1.172 -2.605 -12.813 1.00 94.31 185 GLN A O 1
ATOM 1507 N N . VAL A 1 186 ? -3.256 -1.848 -12.398 1.00 93.69 186 VAL A N 1
ATOM 1508 C CA . VAL A 1 186 ? -3.762 -3.098 -11.819 1.00 93.69 186 VAL A CA 1
ATOM 1509 C C . VAL A 1 186 ? -4.905 -3.610 -12.691 1.00 93.69 186 VAL A C 1
ATOM 1511 O O . VAL A 1 186 ? -5.843 -2.871 -12.980 1.00 93.69 186 VAL A O 1
ATOM 1514 N N . ASN A 1 187 ? -4.809 -4.851 -13.176 1.00 91.12 187 ASN A N 1
ATOM 1515 C CA . ASN A 1 187 ? -5.741 -5.445 -14.147 1.00 91.12 187 ASN A CA 1
ATOM 1516 C C . ASN A 1 187 ? -6.012 -4.532 -15.356 1.00 91.12 187 ASN A C 1
ATOM 1518 O O . ASN A 1 187 ? -7.159 -4.323 -15.749 1.00 91.12 187 ASN A O 1
ATOM 1522 N N . TYR A 1 188 ? -4.946 -3.957 -15.923 1.00 87.62 188 TYR A N 1
ATOM 1523 C CA . TYR A 1 188 ? -5.003 -3.042 -17.074 1.00 87.62 188 TYR A CA 1
ATOM 1524 C C . TYR A 1 188 ? -5.822 -1.762 -16.841 1.00 87.62 188 TYR A C 1
ATOM 1526 O O . TYR A 1 188 ? -6.120 -1.043 -17.792 1.00 87.62 188 TYR A O 1
ATOM 1534 N N . THR A 1 189 ? -6.167 -1.459 -15.587 1.00 87.69 189 THR A N 1
ATOM 1535 C CA . THR A 1 189 ? -6.862 -0.230 -15.212 1.00 87.69 189 THR A CA 1
ATOM 1536 C C . THR A 1 189 ? -5.830 0.768 -14.677 1.00 87.69 189 THR A C 1
ATOM 1538 O O . THR A 1 189 ? -5.194 0.480 -13.658 1.00 87.69 189 THR A O 1
ATOM 1541 N N . PRO A 1 190 ? -5.613 1.909 -15.360 1.00 83.94 190 PRO A N 1
ATOM 1542 C CA . PRO A 1 190 ? -4.687 2.943 -14.895 1.00 83.94 190 PRO A CA 1
ATOM 1543 C C . PRO A 1 190 ? -5.281 3.781 -13.760 1.00 83.94 190 PRO A C 1
ATOM 1545 O O . PRO A 1 190 ? -4.548 4.266 -12.907 1.00 83.94 190 PRO A O 1
ATOM 1548 N N . ASP A 1 191 ? -6.609 3.900 -13.726 1.00 86.00 191 ASP A N 1
ATOM 1549 C CA . ASP A 1 191 ? -7.326 4.725 -12.765 1.00 86.00 191 ASP A CA 1
ATOM 1550 C C . ASP A 1 191 ? -7.976 3.851 -11.699 1.00 86.00 191 ASP A C 1
ATOM 1552 O O . ASP A 1 191 ? -9.017 3.224 -11.903 1.00 86.00 191 ASP A O 1
ATOM 1556 N N . PHE A 1 192 ? -7.372 3.830 -10.523 1.00 87.44 192 PHE A N 1
ATOM 1557 C CA . PHE A 1 192 ? -7.971 3.245 -9.336 1.00 87.44 192 PHE A CA 1
ATOM 1558 C C . PHE A 1 192 ? -7.804 4.199 -8.168 1.00 87.44 192 PHE A C 1
ATOM 1560 O O . PHE A 1 192 ? -6.880 5.013 -8.109 1.00 87.44 192 PHE A O 1
ATOM 1567 N N . ARG A 1 193 ? -8.735 4.107 -7.221 1.00 81.56 193 ARG A N 1
ATOM 1568 C CA . ARG A 1 193 ? -8.604 4.845 -5.971 1.00 81.56 193 ARG A CA 1
ATOM 1569 C C . ARG A 1 193 ? -7.532 4.166 -5.139 1.00 81.56 193 ARG A C 1
ATOM 1571 O O . ARG A 1 193 ? -7.435 2.934 -5.147 1.00 81.56 193 ARG A O 1
ATOM 1578 N N . GLU A 1 194 ? -6.787 4.964 -4.389 1.00 76.56 194 GLU A N 1
ATOM 1579 C CA . GLU A 1 194 ? -6.008 4.452 -3.267 1.00 76.56 194 GLU A CA 1
ATOM 1580 C C . GLU A 1 194 ? -6.873 3.493 -2.433 1.00 76.56 194 GLU A C 1
ATOM 1582 O O . GLU A 1 194 ? -8.097 3.641 -2.417 1.00 76.56 194 GLU A O 1
ATOM 1587 N N . TYR A 1 195 ? -6.257 2.483 -1.812 1.00 84.00 195 TYR A N 1
ATOM 1588 C CA . TYR A 1 195 ? -6.891 1.457 -0.970 1.00 84.00 195 TYR A CA 1
ATOM 1589 C C . TYR A 1 195 ? -8.020 0.648 -1.635 1.00 84.00 195 TYR A C 1
ATOM 1591 O O . TYR A 1 195 ? -8.719 -0.109 -0.960 1.00 84.00 195 TYR A O 1
ATOM 1599 N N . SER A 1 196 ? -8.176 0.727 -2.962 1.00 89.88 196 SER A N 1
ATOM 1600 C CA . SER A 1 196 ? -9.026 -0.204 -3.714 1.00 89.88 196 SER A CA 1
ATOM 1601 C C . SER A 1 196 ? -8.505 -1.634 -3.580 1.00 89.88 196 SER A C 1
ATOM 1603 O O . SER A 1 196 ? -7.298 -1.868 -3.531 1.00 89.88 196 SER A O 1
ATOM 1605 N N . PHE A 1 197 ? -9.419 -2.601 -3.546 1.00 92.19 197 PHE A N 1
ATOM 1606 C CA . PHE A 1 197 ? -9.080 -4.006 -3.340 1.00 92.19 197 PHE A CA 1
ATOM 1607 C C . PHE A 1 197 ? -8.952 -4.766 -4.651 1.00 92.19 197 PHE A C 1
ATOM 1609 O O . PHE A 1 197 ? -9.862 -4.757 -5.477 1.00 92.19 197 PHE A O 1
ATOM 1616 N N . PHE A 1 198 ? -7.857 -5.504 -4.782 1.00 94.62 198 PHE A N 1
ATOM 1617 C CA . PHE A 1 198 ? -7.553 -6.336 -5.941 1.00 94.62 198 PHE A CA 1
ATOM 1618 C C . PHE A 1 198 ? -7.181 -7.743 -5.493 1.00 94.62 198 PHE A C 1
ATOM 1620 O O . PHE A 1 198 ? -6.678 -7.926 -4.386 1.00 94.62 198 PHE A O 1
ATOM 1627 N N . GLN A 1 199 ? -7.441 -8.744 -6.334 1.00 95.50 199 GLN A N 1
ATOM 1628 C CA . GLN A 1 199 ? -6.991 -10.110 -6.053 1.00 95.50 199 GLN A CA 1
ATOM 1629 C C . GLN A 1 199 ? -5.464 -10.134 -5.933 1.00 95.50 199 GLN A C 1
ATOM 1631 O O . GLN A 1 199 ? -4.794 -9.393 -6.655 1.00 95.50 199 GLN A O 1
ATOM 1636 N N . ILE A 1 200 ? -4.915 -10.973 -5.051 1.00 94.88 200 ILE A N 1
ATOM 1637 C CA . ILE A 1 200 ? -3.463 -11.029 -4.789 1.00 94.88 200 ILE A CA 1
ATOM 1638 C C . ILE A 1 200 ? -2.624 -11.304 -6.050 1.00 94.88 200 ILE A C 1
ATOM 1640 O O . ILE A 1 200 ? -1.471 -10.881 -6.144 1.00 94.88 200 ILE A O 1
ATOM 1644 N N . ASP A 1 201 ? -3.213 -12.004 -7.016 1.00 95.31 201 ASP A N 1
ATOM 1645 C CA . ASP A 1 201 ? -2.645 -12.418 -8.296 1.00 95.31 201 ASP A CA 1
ATOM 1646 C C . ASP A 1 201 ? -3.124 -11.555 -9.475 1.00 95.31 201 ASP A C 1
ATOM 1648 O O . ASP A 1 201 ? -2.814 -11.867 -10.628 1.00 95.31 201 ASP A O 1
ATOM 1652 N N . SER A 1 202 ? -3.829 -10.450 -9.197 1.00 95.12 202 SER A N 1
ATOM 1653 C CA . SER A 1 202 ? -4.170 -9.443 -10.207 1.00 95.12 202 SER A CA 1
ATOM 1654 C C . SER A 1 202 ? -2.913 -9.014 -10.948 1.00 95.12 202 SER A C 1
ATOM 1656 O O . SER A 1 202 ? -1.874 -8.774 -10.332 1.00 95.12 202 SER A O 1
ATOM 1658 N N . VAL A 1 203 ? -3.012 -8.894 -12.271 1.00 94.19 203 VAL A N 1
ATOM 1659 C CA . VAL A 1 203 ? -1.878 -8.482 -13.099 1.00 94.19 203 VAL A CA 1
ATOM 1660 C C . VAL A 1 203 ? -1.526 -7.045 -12.745 1.00 94.19 203 VAL A C 1
ATOM 1662 O O . VAL A 1 203 ? -2.292 -6.126 -13.040 1.00 94.19 203 VAL A O 1
ATOM 1665 N N . ILE A 1 204 ? -0.354 -6.846 -12.150 1.00 95.31 204 ILE A N 1
ATOM 1666 C CA . ILE A 1 204 ? 0.229 -5.523 -11.972 1.00 95.31 204 ILE A CA 1
ATOM 1667 C C . ILE A 1 204 ? 1.242 -5.293 -13.079 1.00 95.31 204 ILE A C 1
ATOM 1669 O O . ILE A 1 204 ? 2.222 -6.026 -13.215 1.00 95.31 204 ILE A O 1
ATOM 1673 N N . ARG A 1 205 ? 1.004 -4.260 -13.879 1.00 94.44 205 ARG A N 1
ATOM 1674 C CA . ARG A 1 205 ? 1.883 -3.849 -14.970 1.00 94.44 205 ARG A CA 1
ATOM 1675 C C . ARG A 1 205 ? 2.612 -2.580 -14.567 1.00 94.44 205 ARG A C 1
ATOM 1677 O O . ARG A 1 205 ? 1.961 -1.568 -14.355 1.00 94.44 205 ARG A O 1
ATOM 1684 N N . ILE A 1 206 ? 3.939 -2.630 -14.524 1.00 95.19 206 ILE A N 1
ATOM 1685 C CA . ILE A 1 206 ? 4.814 -1.471 -14.317 1.00 95.19 206 ILE A CA 1
ATOM 1686 C C . ILE A 1 206 ? 5.437 -1.113 -15.664 1.00 95.19 206 ILE A C 1
ATOM 1688 O O . ILE A 1 206 ? 6.213 -1.900 -16.214 1.00 95.19 206 ILE A O 1
ATOM 1692 N N . ASN A 1 207 ? 5.092 0.048 -16.215 1.00 94.00 207 ASN A N 1
ATOM 1693 C CA . ASN A 1 207 ? 5.765 0.583 -17.393 1.00 94.00 207 ASN A CA 1
ATOM 1694 C C . ASN A 1 207 ? 7.022 1.336 -16.954 1.00 94.00 207 ASN A C 1
ATOM 1696 O O . ASN A 1 207 ? 6.997 2.046 -15.950 1.00 94.00 207 ASN A O 1
ATOM 1700 N N . TYR A 1 208 ? 8.127 1.176 -17.677 1.00 94.88 208 TYR A N 1
ATOM 1701 C CA . TYR A 1 208 ? 9.394 1.807 -17.310 1.00 94.88 208 TYR A CA 1
ATOM 1702 C C . TYR A 1 208 ? 10.221 2.181 -18.539 1.00 94.88 208 TYR A C 1
ATOM 1704 O O . TYR A 1 208 ? 10.159 1.494 -19.558 1.00 94.88 208 TYR A O 1
ATOM 1712 N N . HIS A 1 209 ? 11.041 3.221 -18.432 1.00 94.25 209 HIS A N 1
ATOM 1713 C CA . HIS A 1 209 ? 11.852 3.708 -19.549 1.00 94.25 209 HIS A CA 1
ATOM 1714 C C . HIS A 1 209 ? 13.156 2.920 -19.718 1.00 94.25 209 HIS A C 1
ATOM 1716 O O . HIS A 1 209 ? 13.843 2.581 -18.749 1.00 94.25 209 HIS A O 1
ATOM 1722 N N . THR A 1 210 ? 13.522 2.622 -20.962 1.00 92.62 210 THR A N 1
ATOM 1723 C CA . THR A 1 210 ? 14.741 1.883 -21.306 1.00 92.62 210 THR A CA 1
ATOM 1724 C C . THR A 1 210 ? 15.229 2.193 -22.721 1.00 92.62 210 THR A C 1
ATOM 1726 O O . THR A 1 210 ? 14.553 2.857 -23.505 1.00 92.62 210 THR A O 1
ATOM 1729 N N . VAL A 1 211 ? 16.424 1.711 -23.064 1.00 90.12 211 VAL A N 1
ATOM 1730 C CA . VAL A 1 211 ? 16.987 1.833 -24.415 1.00 90.12 211 VAL A CA 1
ATOM 1731 C C . VAL A 1 211 ? 16.446 0.706 -25.291 1.00 90.12 211 VAL A C 1
ATOM 1733 O O . VAL A 1 211 ? 16.137 -0.398 -24.834 1.00 90.12 211 VAL A O 1
ATOM 1736 N N . LYS A 1 212 ? 16.360 0.951 -26.595 1.00 83.88 212 LYS A N 1
ATOM 1737 C CA . LYS A 1 212 ? 16.023 -0.088 -27.568 1.00 83.88 212 LYS A CA 1
ATOM 1738 C C . LYS A 1 212 ? 16.968 -1.296 -27.439 1.00 83.88 212 LYS A C 1
ATOM 1740 O O . LYS A 1 212 ? 18.177 -1.162 -27.578 1.00 83.88 212 LYS A O 1
ATOM 1745 N N . GLY A 1 213 ? 16.404 -2.484 -27.210 1.00 72.94 213 GLY A N 1
ATOM 1746 C CA . GLY A 1 213 ? 17.163 -3.742 -27.115 1.00 72.94 213 GLY A CA 1
ATOM 1747 C C . GLY A 1 213 ? 17.776 -4.063 -25.739 1.00 72.94 213 GLY A C 1
ATOM 1748 O O . GLY A 1 213 ? 18.347 -5.140 -25.576 1.00 72.94 213 GLY A O 1
ATOM 1749 N N . GLU A 1 214 ? 17.608 -3.205 -24.728 1.00 70.69 214 GLU A N 1
ATOM 1750 C CA . GLU A 1 214 ? 18.116 -3.385 -23.348 1.00 70.69 214 GLU A CA 1
ATOM 1751 C C . GLU A 1 214 ? 17.225 -4.301 -22.473 1.00 70.69 214 GLU A C 1
ATOM 1753 O O . GLU A 1 214 ? 17.117 -4.137 -21.260 1.00 70.69 214 GLU A O 1
ATOM 1758 N N . TYR A 1 215 ? 16.558 -5.305 -23.049 1.00 65.31 215 TYR A N 1
ATOM 1759 C CA . TYR A 1 215 ? 15.662 -6.162 -22.258 1.00 65.31 215 TYR A CA 1
ATOM 1760 C C . TYR A 1 215 ? 16.427 -7.079 -21.300 1.00 65.31 215 TYR A C 1
ATOM 1762 O O . TYR A 1 215 ? 15.996 -7.304 -20.183 1.00 65.31 215 TYR A O 1
ATOM 1770 N N . CYS A 1 216 ? 17.583 -7.588 -21.711 1.00 62.53 216 CYS A N 1
ATOM 1771 C CA . CYS A 1 216 ? 18.270 -8.664 -20.999 1.00 62.53 216 CYS A CA 1
ATOM 1772 C C . CYS A 1 216 ? 19.310 -8.179 -19.960 1.00 62.53 216 CYS A C 1
ATOM 1774 O O . CYS A 1 216 ? 19.898 -8.977 -19.239 1.00 62.53 216 CYS A O 1
ATOM 1776 N N . THR A 1 217 ? 19.516 -6.864 -19.858 1.00 64.75 217 THR A N 1
ATOM 1777 C CA . THR A 1 217 ? 20.441 -6.181 -18.926 1.00 64.75 217 THR A CA 1
ATOM 1778 C C . THR A 1 217 ? 19.705 -5.304 -17.907 1.00 64.75 217 THR A C 1
ATOM 1780 O O . THR A 1 217 ? 20.322 -4.622 -17.096 1.00 64.75 217 THR A O 1
ATOM 1783 N N . ASN A 1 218 ? 18.372 -5.356 -17.893 1.00 66.62 218 ASN A N 1
ATOM 1784 C CA . ASN A 1 218 ? 17.512 -4.485 -17.092 1.00 66.62 218 ASN A CA 1
ATOM 1785 C C . ASN A 1 218 ? 17.363 -4.904 -15.611 1.00 66.62 218 ASN A C 1
ATOM 1787 O O . ASN A 1 218 ? 16.511 -4.354 -14.917 1.00 66.62 218 ASN A O 1
ATOM 1791 N N . GLY A 1 219 ? 18.126 -5.880 -15.111 1.00 65.94 219 GLY A N 1
ATOM 1792 C CA . GLY A 1 219 ? 18.026 -6.349 -13.721 1.00 65.94 219 GLY A CA 1
ATOM 1793 C C . GLY A 1 219 ? 16.753 -7.142 -13.383 1.00 65.94 219 GLY A C 1
ATOM 1794 O O . GLY A 1 219 ? 16.516 -7.429 -12.212 1.00 65.94 219 GLY A O 1
ATOM 1795 N N . LEU A 1 220 ? 15.933 -7.503 -14.378 1.00 76.50 220 LEU A N 1
ATOM 1796 C CA . LEU A 1 220 ? 14.846 -8.468 -14.213 1.00 76.50 220 LEU A CA 1
ATOM 1797 C C . LEU A 1 220 ? 15.368 -9.900 -14.338 1.00 76.50 220 LEU A C 1
ATOM 1799 O O . LEU A 1 220 ? 16.382 -10.156 -14.986 1.00 76.50 220 LEU A O 1
ATOM 1803 N N . ASN A 1 221 ? 14.647 -10.841 -13.729 1.00 71.12 221 ASN A N 1
ATOM 1804 C CA . ASN A 1 221 ? 14.892 -12.255 -13.971 1.00 71.12 221 ASN A CA 1
ATOM 1805 C C . ASN A 1 221 ? 14.453 -12.591 -15.395 1.00 71.12 221 ASN A C 1
ATOM 1807 O O . ASN A 1 221 ? 13.302 -12.358 -15.763 1.00 71.12 221 ASN A O 1
ATOM 1811 N N . HIS A 1 222 ? 15.369 -13.169 -16.162 1.00 72.44 222 HIS A N 1
ATOM 1812 C CA . HIS A 1 222 ? 15.123 -13.638 -17.519 1.00 72.44 222 HIS A CA 1
ATOM 1813 C C . HIS A 1 222 ? 15.385 -15.130 -17.586 1.00 72.44 222 HIS A C 1
ATOM 1815 O O . HIS A 1 222 ? 16.333 -15.629 -16.977 1.00 72.44 222 HIS A O 1
ATOM 1821 N N . GLU A 1 223 ? 14.570 -15.832 -18.361 1.00 77.81 223 GLU A N 1
ATOM 1822 C CA . GLU A 1 223 ? 14.876 -17.201 -18.742 1.00 77.81 223 GLU A CA 1
ATOM 1823 C C . GLU A 1 223 ? 15.875 -17.200 -19.899 1.00 77.81 223 GLU A C 1
ATOM 1825 O O . GLU A 1 223 ? 15.730 -16.466 -20.882 1.00 77.81 223 GLU A O 1
ATOM 1830 N N . TYR A 1 224 ? 16.899 -18.038 -19.767 1.00 79.94 224 TYR A N 1
ATOM 1831 C CA . TYR A 1 224 ? 17.936 -18.224 -20.769 1.00 79.94 224 TYR A CA 1
ATOM 1832 C C . TYR A 1 224 ? 17.998 -19.689 -21.181 1.00 79.94 224 TYR A C 1
ATOM 1834 O O . TYR A 1 224 ? 18.100 -20.585 -20.344 1.00 79.94 224 TYR A O 1
ATOM 1842 N N . ILE A 1 225 ? 17.973 -19.924 -22.486 1.00 85.25 225 ILE A N 1
ATOM 1843 C CA . ILE A 1 225 ? 18.105 -21.241 -23.095 1.00 85.25 225 ILE A CA 1
ATOM 1844 C C . ILE A 1 225 ? 19.571 -21.416 -23.489 1.00 85.25 225 ILE A C 1
AT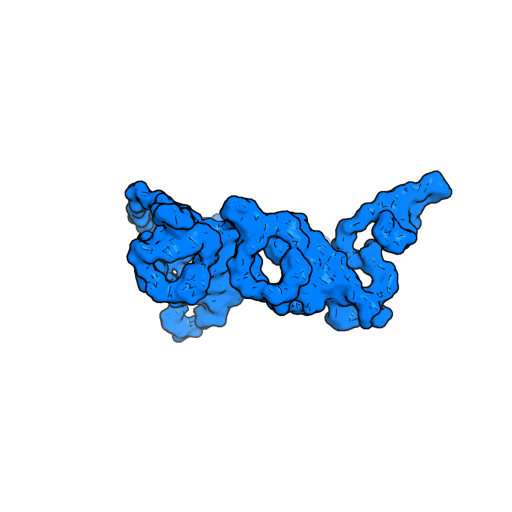OM 1846 O O . ILE A 1 225 ? 20.132 -20.580 -24.198 1.00 85.25 225 ILE A O 1
ATOM 1850 N N . LYS A 1 226 ? 20.207 -22.494 -23.015 1.00 88.00 226 LYS A N 1
ATOM 1851 C CA . LYS A 1 226 ? 21.574 -22.839 -23.421 1.00 88.00 226 LYS A CA 1
ATOM 1852 C C . LYS A 1 226 ? 21.583 -23.234 -24.899 1.00 88.00 226 LYS A C 1
ATOM 1854 O O . LYS A 1 226 ? 20.803 -24.095 -25.305 1.00 88.00 226 LYS A O 1
ATOM 1859 N N . ASN A 1 227 ? 22.484 -22.650 -25.680 1.00 85.75 227 ASN A N 1
ATOM 1860 C CA . ASN A 1 227 ? 22.676 -23.038 -27.070 1.00 85.75 227 ASN A CA 1
ATOM 1861 C C . ASN A 1 227 ? 23.483 -24.340 -27.151 1.00 85.75 227 ASN A C 1
ATOM 1863 O O . ASN A 1 227 ? 24.466 -24.536 -26.442 1.00 85.75 227 ASN A O 1
ATOM 1867 N N . ASN A 1 228 ? 23.0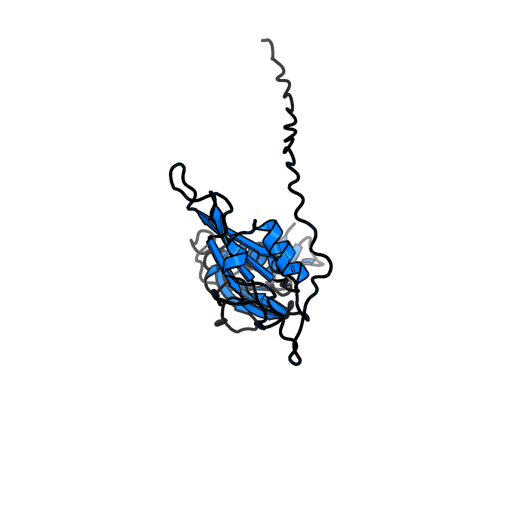57 -25.261 -28.018 1.00 85.88 228 ASN A N 1
ATOM 1868 C CA . ASN A 1 228 ? 23.655 -26.602 -28.094 1.00 85.88 228 ASN A CA 1
ATOM 1869 C C . ASN A 1 228 ? 25.046 -26.621 -28.748 1.00 85.88 228 ASN A C 1
ATOM 1871 O O . ASN A 1 228 ? 25.770 -27.604 -28.608 1.00 85.88 228 ASN A O 1
ATOM 1875 N N . ASN A 1 229 ? 25.404 -25.557 -29.469 1.00 85.06 229 ASN A N 1
ATOM 1876 C CA . ASN A 1 229 ? 26.571 -25.531 -30.350 1.00 85.06 229 ASN A CA 1
ATOM 1877 C C . ASN A 1 229 ? 27.738 -24.696 -29.796 1.00 85.06 229 ASN A C 1
ATOM 1879 O O . ASN A 1 229 ? 28.804 -24.677 -30.406 1.00 85.06 229 ASN A O 1
ATOM 1883 N N . ASP A 1 230 ? 27.553 -24.009 -28.666 1.00 84.75 230 ASP A N 1
ATOM 1884 C CA . ASP A 1 230 ? 28.573 -23.185 -28.015 1.00 84.75 230 ASP A CA 1
ATOM 1885 C C . ASP A 1 230 ? 28.284 -23.000 -26.508 1.00 84.75 230 ASP A C 1
ATOM 1887 O O . ASP A 1 230 ? 27.300 -23.506 -25.968 1.00 84.75 230 ASP A O 1
ATOM 1891 N N . ASN A 1 231 ? 29.166 -22.287 -25.799 1.00 84.31 231 ASN A N 1
ATOM 1892 C CA . ASN A 1 231 ? 28.969 -21.915 -24.390 1.00 84.31 231 ASN A CA 1
ATOM 1893 C C . ASN A 1 231 ? 28.115 -20.644 -24.240 1.00 84.31 231 ASN A C 1
ATOM 1895 O O . ASN A 1 231 ? 28.332 -19.847 -23.326 1.00 84.31 231 ASN A O 1
ATOM 1899 N N . SER A 1 232 ? 27.157 -20.432 -25.144 1.00 85.44 232 SER A N 1
ATOM 1900 C CA . SER A 1 232 ? 26.294 -19.260 -25.106 1.00 85.44 232 SER A CA 1
ATOM 1901 C C . SER A 1 232 ? 24.878 -19.576 -24.623 1.00 85.44 232 SER A C 1
ATOM 1903 O O . SER A 1 232 ? 24.402 -20.715 -24.652 1.00 85.44 232 SER A O 1
ATOM 1905 N N . PHE A 1 233 ? 24.203 -18.539 -24.141 1.00 84.62 233 PHE A N 1
ATOM 1906 C CA . PHE A 1 233 ? 22.860 -18.594 -23.581 1.00 84.62 233 PHE A CA 1
ATOM 1907 C C . PHE A 1 233 ? 21.998 -17.517 -24.230 1.00 84.62 233 PHE A C 1
ATOM 1909 O O . PHE A 1 233 ? 22.347 -16.340 -24.176 1.00 84.62 233 PHE A O 1
ATOM 1916 N N . THR A 1 234 ? 20.864 -17.890 -24.814 1.00 81.94 234 THR A N 1
ATOM 1917 C CA . THR A 1 234 ? 19.936 -16.947 -25.451 1.00 81.94 234 THR A CA 1
ATOM 1918 C C . THR A 1 234 ? 18.735 -16.705 -24.555 1.00 81.94 234 THR A C 1
ATOM 1920 O O . THR A 1 234 ? 18.082 -17.650 -24.120 1.00 81.94 234 THR A O 1
ATOM 1923 N N . CYS A 1 235 ? 18.415 -15.442 -24.277 1.00 74.62 235 CYS A N 1
ATOM 1924 C CA . CYS A 1 235 ? 17.191 -15.123 -23.549 1.00 74.62 235 CYS A CA 1
ATOM 1925 C C . CYS A 1 235 ? 15.962 -15.550 -24.358 1.00 74.62 235 CYS A C 1
ATOM 1927 O O . CYS A 1 235 ? 15.811 -15.128 -25.508 1.00 74.62 235 CYS A O 1
ATOM 1929 N N . SER A 1 236 ? 15.069 -16.329 -23.745 1.00 74.75 236 SER A N 1
ATOM 1930 C CA . SER A 1 236 ? 13.850 -16.840 -24.387 1.00 74.75 236 SER A CA 1
ATOM 1931 C C . SER A 1 236 ? 12.890 -15.728 -24.821 1.00 74.75 236 SER A C 1
ATOM 1933 O O . SER A 1 236 ? 12.166 -15.891 -25.799 1.00 74.75 236 SER A O 1
ATOM 1935 N N . THR A 1 237 ? 12.919 -14.582 -24.137 1.00 66.38 237 THR A N 1
ATOM 1936 C CA . THR A 1 237 ? 12.027 -13.450 -24.414 1.00 66.38 237 THR A CA 1
ATOM 1937 C C . THR A 1 237 ? 12.616 -12.447 -25.406 1.00 66.38 237 THR A C 1
ATOM 1939 O O . THR A 1 237 ? 11.900 -11.955 -26.274 1.00 66.38 237 THR A O 1
ATOM 1942 N N . CYS A 1 238 ? 13.907 -12.107 -25.283 1.00 66.44 238 CYS A N 1
ATOM 1943 C CA . CYS A 1 238 ? 14.519 -11.015 -26.058 1.00 66.44 238 CYS A CA 1
ATOM 1944 C C . CYS A 1 238 ? 15.447 -11.476 -27.188 1.00 66.44 238 CYS A C 1
ATOM 1946 O O . CYS A 1 238 ? 15.860 -10.660 -28.010 1.00 66.44 238 CYS A O 1
ATOM 1948 N N . GLY A 1 239 ? 15.823 -12.757 -27.218 1.00 70.94 239 GLY A N 1
ATOM 1949 C CA . GLY A 1 239 ? 16.733 -13.309 -28.223 1.00 70.94 239 GLY A CA 1
ATOM 1950 C C . GLY A 1 239 ? 18.194 -12.854 -28.098 1.00 70.94 239 GLY A C 1
ATOM 1951 O O . GLY A 1 239 ? 19.016 -13.248 -28.920 1.00 70.94 239 GLY A O 1
ATOM 1952 N N . LYS A 1 240 ? 18.558 -12.047 -27.088 1.00 75.62 240 LYS A N 1
ATOM 1953 C CA . LYS A 1 240 ? 19.957 -11.655 -26.839 1.00 75.62 240 LYS A CA 1
ATOM 1954 C C . LYS A 1 240 ? 20.745 -12.867 -26.355 1.00 75.62 240 LYS A C 1
ATOM 1956 O O . LYS A 1 240 ? 20.329 -13.541 -25.411 1.00 75.62 240 LYS A O 1
ATOM 1961 N N . THR A 1 241 ? 21.891 -13.092 -26.983 1.00 79.00 241 THR A N 1
ATOM 1962 C CA . THR A 1 241 ? 22.822 -14.167 -26.642 1.00 79.00 241 THR A CA 1
ATOM 1963 C C . THR A 1 241 ? 23.953 -13.634 -25.767 1.00 79.00 241 THR A C 1
ATOM 1965 O O . THR A 1 241 ? 24.577 -12.624 -26.093 1.00 79.00 241 THR A O 1
ATOM 1968 N N . LEU A 1 242 ? 24.207 -14.309 -24.649 1.00 76.12 242 LEU A N 1
ATOM 1969 C CA . LEU A 1 242 ? 25.335 -14.087 -23.751 1.00 76.12 242 LEU A CA 1
ATOM 1970 C C . LEU A 1 242 ? 26.376 -15.176 -23.999 1.00 76.12 242 LEU A C 1
ATOM 1972 O O . LEU A 1 242 ? 26.032 -16.354 -23.971 1.00 76.12 242 LEU A O 1
ATOM 1976 N N . TYR A 1 243 ? 27.629 -14.793 -24.221 1.00 77.19 243 TYR A N 1
ATOM 1977 C CA . TYR A 1 243 ? 28.753 -15.721 -24.354 1.00 77.19 243 TYR A CA 1
ATOM 1978 C C . TYR A 1 243 ? 29.512 -15.772 -23.026 1.00 77.19 243 TYR A C 1
ATOM 1980 O O . TYR A 1 243 ? 29.837 -14.713 -22.483 1.00 77.19 243 TYR A O 1
ATOM 1988 N N . ILE A 1 244 ? 29.753 -16.979 -22.507 1.00 65.38 244 ILE A N 1
ATOM 1989 C CA . ILE A 1 244 ? 30.557 -17.229 -21.298 1.00 65.38 244 ILE A CA 1
ATOM 1990 C C . ILE A 1 244 ? 31.921 -17.784 -21.699 1.00 65.38 244 ILE A C 1
ATOM 1992 O O . ILE A 1 244 ? 31.949 -18.714 -22.541 1.00 65.38 244 ILE A O 1
#